Protein 8TYH (pdb70)

Radius of gyration: 19.88 Å; Cα contacts (8 Å, |Δi|>4): 839; chains: 1; bounding box: 41×59×45 Å

Foldseek 3Di:
DQKFKWQFFQDPLRAGWTWKFWAVVTDIFTAGEKLPAFAWEFEAPLAPDPLRVVARHHHLVPHPQKAFDPDWDKDWADDPQWIWIFTKIWIWMADRNQIFGRHIHGYTNYTGVHSSVRDNHGIYQHDAFQVRDPTDRATPLNRSCVRVVSAASKKWWAFDNPVSRTIIMTRDDDCQWFDDDKDKFFQPDRGFSKGWWQFKDFAPRTLDDDDGAIEGEIASAAFKEAAPVSVVVVCVQADKFFADPVCPCVVQVPGTWMWIDRDPDTDIFGQVQQWDDDPRMTDGRYDADPPDDPCRHHIYDYSRNHSNQWIKMWHPADDPGTIIIIIGGTDDD

Organism: Plasmodium vivax (strain Salvador I) (NCBI:txid126793)

Structure (mmCIF, N/CA/C/O backbone):
data_8TYH
#
_entry.id   8TYH
#
_cell.length_a   136.299
_cell.length_b   136.299
_cell.length_c   45.946
_cell.angle_alpha   90.000
_cell.angle_beta   90.000
_cell.angle_gamma   120.000
#
_symmetry.space_group_name_H-M   'P 63'
#
loop_
_entity.id
_entity.type
_entity.pdbx_description
1 polymer 'Aspartyl protease, putative'
2 non-polymer GLYCEROL
3 non-polymer 6-tungstotellurate(VI)
4 non-polymer 2-acetamido-2-deoxy-beta-D-glucopyranose
5 water water
#
loop_
_atom_site.group_PDB
_atom_site.id
_atom_site.type_symbol
_atom_site.label_atom_id
_atom_site.label_alt_id
_atom_site.label_comp_id
_atom_site.label_asym_id
_atom_site.label_entity_id
_atom_site.label_seq_id
_atom_site.pdbx_PDB_ins_code
_atom_site.Cartn_x
_atom_site.Cartn_y
_atom_site.Cartn_z
_atom_site.occupancy
_atom_site.B_iso_or_equiv
_atom_site.auth_seq_id
_atom_site.auth_comp_id
_atom_site.auth_asym_id
_atom_site.auth_atom_id
_atom_site.pdbx_PDB_model_num
ATOM 1 N N . GLU A 1 174 ? -33.67587 -17.49677 13.03448 1.000 109.59478 198 GLU A N 1
ATOM 2 C CA . GLU A 1 174 ? -34.31040 -18.20903 14.13701 1.000 111.03027 198 GLU A CA 1
ATOM 3 C C . GLU A 1 174 ? -35.50941 -19.01973 13.65643 1.000 105.52169 198 GLU A C 1
ATOM 4 O O . GLU A 1 174 ? -36.63466 -18.52067 13.62306 1.000 104.94638 198 GLU A O 1
ATOM 10 N N . ASN A 1 175 ? -35.25959 -20.27572 13.28505 1.000 77.84226 199 ASN A N 1
ATOM 11 C CA . ASN A 1 175 ? -36.31136 -21.18294 12.82896 1.000 70.55896 199 ASN A CA 1
ATOM 12 C C . ASN A 1 175 ? -36.99196 -20.66839 11.56431 1.000 66.09359 199 ASN A C 1
ATOM 13 O O . ASN A 1 175 ? -38.19364 -20.86541 11.36772 1.000 63.83044 199 ASN A O 1
ATOM 18 N N . VAL A 1 176 ? -36.22825 -20.00418 10.69920 1.000 74.69996 200 VAL A N 1
ATOM 19 C CA . VAL A 1 176 ? -36.75459 -19.45842 9.45347 1.000 68.26974 200 VAL A CA 1
ATOM 20 C C . VAL A 1 176 ? -35.73421 -19.68199 8.34699 1.000 69.19753 200 VAL A C 1
ATOM 21 O O . VAL A 1 176 ? -34.73853 -18.95492 8.25225 1.000 72.38132 200 VAL A O 1
ATOM 25 N N . PHE A 1 177 ? -35.96915 -20.68386 7.50553 1.000 48.80825 201 PHE A N 1
ATOM 26 C CA . PHE A 1 177 ? -35.05872 -21.00017 6.41614 1.000 52.22149 201 PHE A CA 1
ATOM 27 C C . PHE A 1 177 ? -35.60357 -20.47489 5.09377 1.000 49.35166 201 PHE A C 1
ATOM 28 O O . PHE A 1 177 ? -36.81586 -20.33927 4.90639 1.000 43.31127 201 PHE A O 1
ATOM 36 N N . LEU A 1 178 ? -34.68777 -20.17685 4.17666 1.000 41.01026 202 LEU A N 1
ATOM 37 C CA . LEU A 1 178 ? -35.01677 -19.55087 2.90478 1.000 43.46335 202 LEU A CA 1
ATOM 38 C C . LEU A 1 178 ? -34.76339 -20.51924 1.75805 1.000 41.98011 202 LEU A C 1
ATOM 39 O O . LEU A 1 178 ? -33.73409 -21.20176 1.72282 1.000 42.87167 202 LEU A O 1
ATOM 44 N N . ILE A 1 179 ? -35.70590 -20.56945 0.82339 1.000 42.77201 203 ILE A N 1
ATOM 45 C CA . ILE A 1 179 ? -35.62756 -21.40544 -0.36841 1.000 36.62318 203 ILE A CA 1
ATOM 46 C C . ILE A 1 179 ? -35.51683 -20.47652 -1.57533 1.000 37.87726 203 ILE A C 1
ATOM 47 O O . ILE A 1 179 ? -36.51184 -19.84367 -1.95950 1.000 38.67800 203 ILE A O 1
ATOM 52 N N . PRO A 1 180 ? -34.34601 -20.35235 -2.19733 1.000 37.58287 204 PRO A N 1
ATOM 53 C CA . PRO A 1 180 ? -34.23306 -19.48384 -3.37369 1.000 39.73172 204 PRO A CA 1
ATOM 54 C C . PRO A 1 180 ? -35.13498 -19.96915 -4.49891 1.000 43.73148 204 PRO A C 1
ATOM 55 O O . PRO A 1 180 ? -35.20511 -21.16449 -4.79395 1.000 39.74598 204 PRO A O 1
ATOM 59 N N . LEU A 1 181 ? -35.83702 -19.02580 -5.12137 1.000 39.13005 205 LEU A N 1
ATOM 60 C CA . LEU A 1 181 ? -36.74511 -19.31093 -6.22540 1.000 38.50786 205 LEU A CA 1
ATOM 61 C C . LEU A 1 181 ? -36.13232 -18.78141 -7.51349 1.000 44.73033 205 LEU A C 1
ATOM 62 O O . LEU A 1 181 ? -35.87296 -17.57889 -7.63298 1.000 45.33099 205 LEU A O 1
ATOM 67 N N . LYS A 1 182 ? -35.89793 -19.67559 -8.46784 1.000 41.05969 206 LYS A N 1
ATOM 68 C CA . LYS A 1 182 ? -35.38339 -19.28629 -9.77080 1.000 45.24028 206 LYS A CA 1
ATOM 69 C C . LYS A 1 182 ? -36.53697 -18.92920 -10.69564 1.000 48.41605 206 LYS A C 1
ATOM 70 O O . LYS A 1 182 ? -37.54931 -19.63351 -10.74747 1.000 48.51423 206 LYS A O 1
ATOM 76 N N . HIS A 1 183 ? -36.38214 -17.82326 -11.41650 1.000 52.26756 207 HIS A N 1
ATOM 77 C CA . HIS A 1 183 ? -37.36932 -17.37484 -12.39503 1.000 55.69852 207 HIS A CA 1
ATOM 78 C C . HIS A 1 183 ? -36.92605 -17.88251 -13.76218 1.000 57.51143 207 HIS A C 1
ATOM 79 O O . HIS A 1 183 ? -35.99259 -17.34558 -14.36388 1.000 52.80903 207 HIS A O 1
ATOM 86 N N . LEU A 1 184 ? -37.59746 -18.92139 -14.25005 1.000 48.64307 208 LEU A N 1
ATOM 87 C CA . LEU A 1 184 ? -37.22392 -19.53387 -15.51303 1.000 52.27996 208 LEU A CA 1
ATOM 88 C C . LEU A 1 184 ? -37.75031 -18.71206 -16.68737 1.000 56.95891 208 LEU A C 1
ATOM 89 O O . LEU A 1 184 ? -38.59420 -17.82470 -16.53751 1.000 58.03600 208 LEU A O 1
ATOM 94 N N . ARG A 1 185 ? -37.23165 -19.01881 -17.87832 1.000 58.19712 209 ARG A N 1
ATOM 95 C CA . ARG A 1 185 ? -37.69451 -18.33843 -19.08112 1.000 60.33202 209 ARG A CA 1
ATOM 96 C C . ARG A 1 185 ? -39.16606 -18.60980 -19.36080 1.000 63.60826 209 ARG A C 1
ATOM 97 O O . ARG A 1 185 ? -39.81302 -17.81100 -20.04749 1.000 61.48077 209 ARG A O 1
ATOM 99 N N . ASP A 1 186 ? -39.70845 -19.71312 -18.84458 1.000 69.34857 210 ASP A N 1
ATOM 100 C CA . ASP A 1 186 ? -41.10545 -20.07114 -19.04223 1.000 70.75053 210 ASP A CA 1
ATOM 101 C C . ASP A 1 186 ? -42.02889 -19.44078 -18.00349 1.000 70.21580 210 ASP A C 1
ATOM 102 O O . ASP A 1 186 ? -43.17962 -19.87210 -17.86718 1.000 71.17932 210 ASP A O 1
ATOM 107 N N . SER A 1 187 ? -41.55199 -18.43411 -17.27272 1.000 63.13037 211 SER A N 1
ATOM 108 C CA . SER A 1 187 ? -42.31167 -17.67589 -16.27669 1.000 64.61036 211 SER A CA 1
ATOM 109 C C . SER A 1 187 ? -42.51564 -18.45070 -14.98173 1.000 62.35096 211 SER A C 1
ATOM 110 O O . SER A 1 187 ? -43.24879 -17.97574 -14.09973 1.000 59.24518 211 SER A O 1
ATOM 113 N N . GLN A 1 188 ? -41.90563 -19.62276 -14.83499 1.000 60.34056 212 GLN A N 1
ATOM 114 C CA . GLN A 1 188 ? -42.01250 -20.38215 -13.59955 1.000 52.97044 212 GLN A CA 1
ATOM 115 C C . GLN A 1 188 ? -41.08549 -19.81496 -12.53217 1.000 54.35379 212 GLN A C 1
ATOM 116 O O . GLN A 1 188 ? -40.00403 -19.29652 -12.82580 1.000 52.27462 212 GLN A O 1
ATOM 122 N N . PHE A 1 189 ? -41.52222 -19.92144 -11.28167 1.000 42.73462 213 PHE A N 1
ATOM 123 C CA . PHE A 1 189 ? -40.67912 -19.67280 -10.11396 1.000 44.69482 213 PHE A CA 1
ATOM 124 C C . PHE A 1 189 ? -40.49373 -21.02027 -9.42265 1.000 37.58588 213 PHE A C 1
ATOM 125 O O . PHE A 1 189 ? -41.32883 -21.44273 -8.62214 1.000 42.73503 213 PHE A O 1
ATOM 133 N N . VAL A 1 190 ? -39.39341 -21.69789 -9.74108 1.000 45.66510 214 VAL A N 1
ATOM 134 C CA . VAL A 1 190 ? -39.12974 -23.04141 -9.23741 1.000 38.65202 214 VAL A CA 1
ATOM 135 C C . VAL A 1 190 ? -38.08309 -22.97231 -8.13715 1.000 37.90619 214 VAL A C 1
ATOM 136 O O . VAL A 1 190 ? -37.10677 -22.21639 -8.23088 1.000 40.17998 214 VAL A O 1
ATOM 140 N N . GLY A 1 191 ? -38.28449 -23.76555 -7.09523 1.000 33.40486 215 GLY A N 1
ATOM 141 C CA . GLY A 1 191 ? -37.33017 -23.92627 -6.02295 1.000 35.37469 215 GLY A CA 1
ATOM 142 C C . GLY A 1 191 ? -36.55489 -25.21997 -6.14691 1.000 35.64341 215 GLY A C 1
ATOM 143 O O . GLY A 1 191 ? -36.28610 -25.70968 -7.25079 1.000 41.96309 215 GLY A O 1
ATOM 144 N N . THR A 1 192 ? -36.18982 -25.78500 -5.00008 1.000 32.62884 216 THR A N 1
ATOM 145 C CA . THR A 1 192 ? -35.45526 -27.04080 -4.94472 1.000 33.73090 216 THR A CA 1
ATOM 146 C C . THR A 1 192 ? -36.11801 -27.94934 -3.92214 1.000 37.27768 216 THR A C 1
ATOM 147 O O . THR A 1 192 ? -36.45844 -27.50328 -2.82194 1.000 35.09976 216 THR A O 1
ATOM 151 N N . LEU A 1 193 ? -36.31265 -29.21428 -4.29273 1.000 28.60482 217 LEU A N 1
ATOM 152 C CA . LEU A 1 193 ? -36.89969 -30.21162 -3.40684 1.000 28.89496 217 LEU A CA 1
ATOM 153 C C . LEU A 1 193 ? -36.17412 -31.53289 -3.60933 1.000 24.50914 217 LEU A C 1
ATOM 154 O O . LEU A 1 193 ? -36.02603 -31.99056 -4.74640 1.000 33.32293 217 LEU A O 1
ATOM 159 N N . LEU A 1 194 ? -35.72591 -32.14187 -2.51350 1.000 28.08791 218 LEU A N 1
ATOM 160 C CA . LEU A 1 194 ? -35.02556 -33.41973 -2.55455 1.000 27.40425 218 LEU A CA 1
ATOM 161 C C . LEU A 1 194 ? -36.00140 -34.54202 -2.23045 1.000 31.32787 218 LEU A C 1
ATOM 162 O O . LEU A 1 194 ? -36.69067 -34.49255 -1.20629 1.000 34.22372 218 LEU A O 1
ATOM 167 N N . VAL A 1 195 ? -36.04812 -35.55427 -3.09482 1.000 27.04952 219 VAL A N 1
ATOM 168 C CA . VAL A 1 195 ? -37.02758 -36.63220 -3.00380 1.000 28.79488 219 VAL A CA 1
ATOM 169 C C . VAL A 1 195 ? -36.29393 -37.95349 -2.81683 1.000 25.26290 219 VAL A C 1
ATOM 170 O O . VAL A 1 195 ? -35.38180 -38.27828 -3.58559 1.000 33.08765 219 VAL A O 1
ATOM 174 N N . GLY A 1 196 ? -36.69420 -38.70938 -1.79841 1.000 29.53663 220 GLY A N 1
ATOM 175 C CA . GLY A 1 196 ? -36.20300 -40.05811 -1.61431 1.000 24.54505 220 GLY A CA 1
ATOM 176 C C . GLY A 1 196 ? -34.82902 -40.12918 -0.97595 1.000 31.02958 220 GLY A C 1
ATOM 177 O O . GLY A 1 196 ? -34.21587 -39.13276 -0.58645 1.000 30.56479 220 GLY A O 1
ATOM 178 N N . VAL A 1 197 ? -34.34488 -41.36182 -0.86423 1.000 27.91470 221 VAL A N 1
ATOM 179 C CA . VAL A 1 197 ? -33.04908 -41.65229 -0.25616 1.000 36.13024 221 VAL A CA 1
ATOM 180 C C . VAL A 1 197 ? -32.40026 -42.78785 -1.03787 1.000 35.82539 221 VAL A C 1
ATOM 181 O O . VAL A 1 197 ? -32.98079 -43.87952 -1.12922 1.000 38.57276 221 VAL A O 1
ATOM 185 N N . PRO A 1 198 ? -31.21450 -42.58066 -1.63386 1.000 34.96175 222 PRO A N 1
ATOM 186 C CA . PRO A 1 198 ? -30.52586 -41.28456 -1.67484 1.000 29.59984 222 PRO A CA 1
ATOM 187 C C . PRO A 1 198 ? -31.35103 -40.23150 -2.40462 1.000 37.03063 222 PRO A C 1
ATOM 188 O O . PRO A 1 198 ? -32.08083 -40.57171 -3.33551 1.000 36.95561 222 PRO A O 1
ATOM 192 N N . PRO A 1 199 ? -31.23665 -38.97308 -1.98599 1.000 37.43508 223 PRO A N 1
ATOM 193 C CA . PRO A 1 199 ? -32.13791 -37.94025 -2.51110 1.000 33.97395 223 PRO A CA 1
ATOM 194 C C . PRO A 1 199 ? -31.91641 -37.67392 -3.99336 1.000 35.39226 223 PRO A C 1
ATOM 195 O O . PRO A 1 199 ? -30.79264 -37.73191 -4.49834 1.000 32.98184 223 PRO A O 1
ATOM 199 N N . GLN A 1 200 ? -33.01514 -37.38233 -4.68740 1.000 31.23252 224 GLN A N 1
ATOM 200 C CA . GLN A 1 200 ? -33.00296 -36.95790 -6.07991 1.000 31.69391 224 GLN A CA 1
ATOM 201 C C . GLN A 1 200 ? -33.59599 -35.55902 -6.15729 1.000 33.25905 224 GLN A C 1
ATOM 202 O O . GLN A 1 200 ? -34.66223 -35.30283 -5.58884 1.000 29.42262 224 GLN A O 1
ATOM 208 N N . GLU A 1 201 ? -32.91047 -34.66323 -6.86084 1.000 37.81741 225 GLU A N 1
ATOM 209 C CA . GLU A 1 201 ? -33.25763 -33.24878 -6.86270 1.000 36.89727 225 GLU A CA 1
ATOM 210 C C . GLU A 1 201 ? -34.28812 -32.94407 -7.94416 1.000 34.83242 225 GLU A C 1
ATOM 211 O O . GLU A 1 201 ? -34.12078 -33.33654 -9.10342 1.000 36.81604 225 GLU A O 1
ATOM 217 N N . ILE A 1 202 ? -35.35097 -32.23745 -7.55875 1.000 34.42602 226 ILE A N 1
ATOM 218 C CA . ILE A 1 202 ? -36.33922 -31.72432 -8.49515 1.000 28.91072 226 ILE A CA 1
ATOM 219 C C . ILE A 1 202 ? -36.53936 -30.24334 -8.20438 1.000 32.35004 226 ILE A C 1
ATOM 220 O O . ILE A 1 202 ? -36.19149 -29.74136 -7.13300 1.000 31.35270 226 ILE A O 1
ATOM 225 N N . HIS A 1 203 ? -37.10805 -29.54084 -9.17992 1.000 36.21541 227 HIS A N 1
ATOM 226 C CA . HIS A 1 203 ? -37.29762 -28.09251 -9.10428 1.000 38.20142 227 HIS A CA 1
ATOM 227 C C . HIS A 1 203 ? -38.76593 -27.78125 -9.35402 1.000 32.27659 227 HIS A C 1
ATOM 228 O O . HIS A 1 203 ? -39.16235 -27.41338 -10.46946 1.000 31.77901 227 HIS A O 1
ATOM 235 N N . PRO A 1 204 ? -39.60206 -27.91673 -8.33423 1.000 29.23008 228 PRO A N 1
ATOM 236 C CA . PRO A 1 204 ? -41.03694 -27.68954 -8.50054 1.000 29.00965 228 PRO A CA 1
ATOM 237 C C . PRO A 1 204 ? -41.40785 -26.23229 -8.24762 1.000 33.88538 228 PRO A C 1
ATOM 238 O O . PRO A 1 204 ? -40.60323 -25.42555 -7.77745 1.000 33.84934 228 PRO A O 1
ATOM 242 N N . ILE A 1 205 ? -42.65434 -25.91022 -8.57233 1.000 39.17978 229 ILE A N 1
ATOM 243 C CA . ILE A 1 205 ? -43.21466 -24.61735 -8.21842 1.000 38.24465 229 ILE A CA 1
ATOM 244 C C . ILE A 1 205 ? -43.84844 -24.72461 -6.83769 1.000 37.58291 229 ILE A C 1
ATOM 245 O O . ILE A 1 205 ? -44.22769 -25.80550 -6.38016 1.000 34.87660 229 ILE A O 1
ATOM 250 N N . PHE A 1 206 ? -43.95490 -23.58714 -6.16070 1.000 28.61738 230 PHE A N 1
ATOM 251 C CA . PHE A 1 206 ? -44.56801 -23.50055 -4.83918 1.000 30.98947 230 PHE A CA 1
ATOM 252 C C . PHE A 1 206 ? -45.88757 -22.75420 -4.99782 1.000 35.21905 230 PHE A C 1
ATOM 253 O O . PHE A 1 206 ? -45.89997 -21.54474 -5.25365 1.000 30.33742 230 PHE A O 1
ATOM 261 N N . ASP A 1 207 ? -46.99358 -23.47995 -4.84650 1.000 30.06927 231 ASP A N 1
ATOM 262 C CA . ASP A 1 207 ? -48.29447 -23.07037 -5.36845 1.000 24.68087 231 ASP A CA 1
ATOM 263 C C . ASP A 1 207 ? -49.31204 -22.99984 -4.23510 1.000 32.54592 231 ASP A C 1
ATOM 264 O O . ASP A 1 207 ? -49.77081 -24.03558 -3.74055 1.000 27.34140 231 ASP A O 1
ATOM 269 N N . THR A 1 208 ? -49.68382 -21.78005 -3.83714 1.000 26.05017 232 THR A N 1
ATOM 270 C CA . THR A 1 208 ? -50.75931 -21.62495 -2.86511 1.000 26.75372 232 THR A CA 1
ATOM 271 C C . THR A 1 208 ? -52.13020 -21.90415 -3.46569 1.000 25.13964 232 THR A C 1
ATOM 272 O O . THR A 1 208 ? -53.12014 -21.91240 -2.72535 1.000 31.36214 232 THR A O 1
ATOM 276 N N . GLY A 1 209 ? -52.21153 -22.12748 -4.77744 1.000 28.88922 233 GLY A N 1
ATOM 277 C CA . GLY A 1 209 ? -53.45673 -22.39595 -5.46440 1.000 27.66843 233 GLY A CA 1
ATOM 278 C C . GLY A 1 209 ? -53.86129 -23.84959 -5.51954 1.000 30.21266 233 GLY A C 1
ATOM 279 O O . GLY A 1 209 ? -54.91538 -24.17467 -6.07278 1.000 31.84997 233 GLY A O 1
ATOM 280 N N . SER A 1 210 ? -53.04350 -24.74295 -4.97305 1.000 27.80424 234 SER A N 1
ATOM 281 C CA . SER A 1 210 ? -53.38297 -26.15415 -4.88636 1.000 29.27133 234 SER A CA 1
ATOM 282 C C . SER A 1 210 ? -52.72297 -26.70967 -3.63507 1.000 26.26931 234 SER A C 1
ATOM 283 O O . SER A 1 210 ? -51.97049 -26.01471 -2.94962 1.000 25.01706 234 SER A O 1
ATOM 286 N N . THR A 1 211 ? -53.01515 -27.97335 -3.32960 1.000 22.90924 235 THR A N 1
ATOM 287 C CA . THR A 1 211 ? -52.44713 -28.60206 -2.14295 1.000 27.67128 235 THR A CA 1
ATOM 288 C C . THR A 1 211 ? -51.70355 -29.90204 -2.41098 1.000 25.73849 235 THR A C 1
ATOM 289 O O . THR A 1 211 ? -50.86841 -30.28429 -1.58314 1.000 26.42459 235 THR A O 1
ATOM 293 N N . ASN A 1 212 ? -51.96438 -30.58540 -3.52347 1.000 29.91228 236 ASN A N 1
ATOM 294 C CA . ASN A 1 212 ? -51.27862 -31.83731 -3.81266 1.000 30.68706 236 ASN A CA 1
ATOM 295 C C . ASN A 1 212 ? -49.78474 -31.61246 -4.00709 1.000 30.77259 236 ASN A C 1
ATOM 296 O O . ASN A 1 212 ? -49.35676 -30.59428 -4.55842 1.000 30.34121 236 ASN A O 1
ATOM 301 N N . LEU A 1 213 ? -48.99088 -32.57921 -3.55428 1.000 22.38693 237 LEU A N 1
ATOM 302 C CA . LEU A 1 213 ? -47.56947 -32.63184 -3.87234 1.000 33.82010 237 LEU A CA 1
ATOM 303 C C . LEU A 1 213 ? -47.37750 -33.53922 -5.08475 1.000 27.24473 237 LEU A C 1
ATOM 304 O O . LEU A 1 213 ? -47.70714 -34.72866 -5.02957 1.000 32.71463 237 LEU A O 1
ATOM 309 N N . TRP A 1 214 ? -46.87395 -32.97323 -6.18295 1.000 27.72056 238 TRP A N 1
ATOM 310 C CA . TRP A 1 214 ? -46.66664 -33.69403 -7.43445 1.000 33.41675 238 TRP A CA 1
ATOM 311 C C . TRP A 1 214 ? -45.18258 -33.75295 -7.76614 1.000 34.53434 238 TRP A C 1
ATOM 312 O O . TRP A 1 214 ? -44.46216 -32.76651 -7.59070 1.000 30.03779 238 TRP A O 1
ATOM 323 N N . VAL A 1 215 ? -44.73626 -34.90202 -8.27620 1.000 26.64481 239 VAL A N 1
ATOM 324 C CA . VAL A 1 215 ? -43.35908 -35.09708 -8.71626 1.000 22.69888 239 VAL A CA 1
ATOM 325 C C . VAL A 1 215 ? -43.37990 -35.80240 -10.06574 1.000 30.63890 239 VAL A C 1
ATOM 326 O O . VAL A 1 215 ? -44.06783 -36.81697 -10.22815 1.000 29.56852 239 VAL A O 1
ATOM 330 N N . VAL A 1 216 ? -42.62728 -35.27380 -11.02691 1.000 26.26083 240 VAL A N 1
ATOM 331 C CA . VAL A 1 216 ? -42.49411 -35.92166 -12.32916 1.000 33.06051 240 VAL A CA 1
ATOM 332 C C . VAL A 1 216 ? -41.55971 -37.11711 -12.18691 1.000 34.34742 240 VAL A C 1
ATOM 333 O O . VAL A 1 216 ? -40.44292 -36.98711 -11.66949 1.000 30.87700 240 VAL A O 1
ATOM 337 N N . THR A 1 217 ? -42.01136 -38.28621 -12.64169 1.000 28.74592 241 THR A N 1
ATOM 338 C CA . THR A 1 217 ? -41.30597 -39.54082 -12.40594 1.000 32.93117 241 THR A CA 1
ATOM 339 C C . THR A 1 217 ? -40.84617 -40.16262 -13.71912 1.000 33.87301 241 THR A C 1
ATOM 340 O O . THR A 1 217 ? -41.28447 -39.78491 -14.80868 1.000 34.01422 241 THR A O 1
ATOM 344 N N . THR A 1 218 ? -39.95247 -41.14679 -13.59715 1.000 34.78600 242 THR A N 1
ATOM 345 C CA . THR A 1 218 ? -39.50587 -41.90631 -14.75656 1.000 34.05868 242 THR A CA 1
ATOM 346 C C . THR A 1 218 ? -40.60268 -42.79071 -15.33681 1.000 40.11179 242 THR A C 1
ATOM 347 O O . THR A 1 218 ? -40.39728 -43.38249 -16.40186 1.000 42.60416 242 THR A O 1
ATOM 351 N N . ASP A 1 219 ? -41.75521 -42.89722 -14.66944 1.000 39.66526 243 ASP A N 1
ATOM 352 C CA . ASP A 1 219 ? -42.87574 -43.63680 -15.23950 1.000 45.02362 243 ASP A CA 1
ATOM 353 C C . ASP A 1 219 ? -43.52752 -42.88906 -16.39544 1.000 48.01609 243 ASP A C 1
ATOM 354 O O . ASP A 1 219 ? -44.20825 -43.51320 -17.21658 1.000 47.03959 243 ASP A O 1
ATOM 359 N N . CYS A 1 220 ? -43.33309 -41.57467 -16.48037 1.000 45.78603 244 CYS A N 1
ATOM 360 C CA . CYS A 1 220 ? -43.82854 -40.78031 -17.59943 1.000 44.07781 244 CYS A CA 1
ATOM 361 C C . CYS A 1 220 ? -42.77960 -40.80472 -18.70522 1.000 48.35317 244 CYS A C 1
ATOM 362 O O . CYS A 1 220 ? -41.69247 -40.23896 -18.55068 1.000 49.34032 244 CYS A O 1
ATOM 365 N N . GLU A 1 221 ? -43.10218 -41.46248 -19.81776 1.000 54.88209 245 GLU A N 1
ATOM 366 C CA . GLU A 1 221 ? -42.18844 -41.59640 -20.94400 1.000 59.91573 245 GLU A CA 1
ATOM 367 C C . GLU A 1 221 ? -42.46285 -40.58098 -22.04533 1.000 60.58026 245 GLU A C 1
ATOM 368 O O . GLU A 1 221 ? -41.93768 -40.72629 -23.15401 1.000 62.96457 245 GLU A O 1
ATOM 374 N N . GLU A 1 222 ? -43.27090 -39.56243 -21.76926 1.000 55.02366 246 GLU A N 1
ATOM 375 C CA . GLU A 1 222 ? -43.61072 -38.57651 -22.78044 1.000 54.22850 246 GLU A CA 1
ATOM 376 C C . GLU A 1 222 ? -42.47722 -37.56947 -22.95367 1.000 55.15320 246 GLU A C 1
ATOM 377 O O . GLU A 1 222 ? -41.64457 -37.36592 -22.06468 1.000 51.19230 246 GLU A O 1
ATOM 383 N N . GLU A 1 223 ? -42.45629 -36.93687 -24.12892 1.000 59.37701 247 GLU A N 1
ATOM 384 C CA . GLU A 1 223 ? -41.37510 -36.01455 -24.45799 1.000 60.85222 247 GLU A CA 1
ATOM 385 C C . GLU A 1 223 ? -41.26752 -34.89454 -23.43257 1.000 60.69983 247 GLU A C 1
ATOM 386 O O . GLU A 1 223 ? -40.16445 -34.54921 -22.99270 1.000 60.42381 247 GLU A O 1
ATOM 392 N N . SER A 1 224 ? -42.40064 -34.31471 -23.03759 1.000 54.13996 248 SER A N 1
ATOM 393 C CA . SER A 1 224 ? -42.37200 -33.22203 -22.07683 1.000 52.57867 248 SER A CA 1
ATOM 394 C C . SER A 1 224 ? -41.87413 -33.66162 -20.70963 1.000 49.24762 248 SER A C 1
ATOM 395 O O . SER A 1 224 ? -41.53469 -32.80379 -19.88771 1.000 51.34386 248 SER A O 1
ATOM 398 N N . CYS A 1 225 ? -41.81753 -34.96563 -20.45203 1.000 46.46293 249 CYS A N 1
ATOM 399 C CA . CYS A 1 225 ? -41.29775 -35.48125 -19.19451 1.000 41.85142 249 CYS A CA 1
ATOM 400 C C . CYS A 1 225 ? -39.80021 -35.76261 -19.26832 1.000 44.75598 249 CYS A C 1
ATOM 401 O O . CYS A 1 225 ? -39.05013 -35.38569 -18.36339 1.000 43.12071 249 CYS A O 1
ATOM 404 N N . LYS A 1 226 ? -39.35009 -36.42128 -20.33878 1.000 50.27654 250 LYS A N 1
ATOM 405 C CA . LYS A 1 226 ? -37.94687 -36.80706 -20.43551 1.000 48.37214 250 LYS A CA 1
ATOM 406 C C . LYS A 1 226 ? -37.01213 -35.60654 -20.49244 1.000 48.01943 250 LYS A C 1
ATOM 407 O O . LYS A 1 226 ? -35.83529 -35.73784 -20.13814 1.000 50.53898 250 LYS A O 1
ATOM 413 N N . LYS A 1 227 ? -37.50437 -34.44149 -20.92195 1.000 58.63826 251 LYS A N 1
ATOM 414 C CA . LYS A 1 227 ? -36.65479 -33.25782 -20.99982 1.000 59.11945 251 LYS A CA 1
ATOM 415 C C . LYS A 1 227 ? -36.22236 -32.75054 -19.62878 1.000 57.34493 251 LYS A C 1
ATOM 416 O O . LYS A 1 227 ? -35.29359 -31.93966 -19.55071 1.000 59.20104 251 LYS A O 1
ATOM 422 N N . VAL A 1 228 ? -36.86858 -33.19752 -18.55103 1.000 45.50751 252 VAL A N 1
ATOM 423 C CA . VAL A 1 228 ? -36.53614 -32.72539 -17.20932 1.000 43.37468 252 VAL A CA 1
ATOM 424 C C . VAL A 1 228 ? -35.84196 -33.83677 -16.43405 1.000 44.05753 252 VAL A C 1
ATOM 425 O O . VAL A 1 228 ? -35.71482 -34.96422 -16.92446 1.000 45.11951 252 VAL A O 1
ATOM 429 N N . LYS A 1 229 ? -35.39308 -33.52722 -15.21811 1.000 46.07398 253 LYS A N 1
ATOM 430 C CA . LYS A 1 229 ? -34.70792 -34.49890 -14.36670 1.000 49.56144 253 LYS A CA 1
ATOM 431 C C . LYS A 1 229 ? -35.76460 -35.30204 -13.62173 1.000 44.63582 253 LYS A C 1
ATOM 432 O O . LYS A 1 229 ? -36.13096 -34.99541 -12.48645 1.000 44.50873 253 LYS A O 1
ATOM 438 N N . ARG A 1 230 ? -36.25680 -36.35067 -14.27276 1.000 37.96234 254 ARG A N 1
ATOM 439 C CA . ARG A 1 230 ? -37.33087 -37.14945 -13.70229 1.000 36.80083 254 ARG A CA 1
ATOM 440 C C . ARG A 1 230 ? -36.85937 -37.88341 -12.45350 1.000 36.93100 254 ARG A C 1
ATOM 441 O O . ARG A 1 230 ? -35.75035 -38.42397 -12.40909 1.000 38.91334 254 ARG A O 1
ATOM 449 N N . TYR A 1 231 ? -37.71439 -37.89967 -11.43375 1.000 33.46007 255 TYR A N 1
ATOM 450 C CA . TYR A 1 231 ? -37.44337 -38.65850 -10.22133 1.000 32.96506 255 TYR A CA 1
ATOM 451 C C . TYR A 1 231 ? -37.71710 -40.13542 -10.47151 1.000 35.83009 255 TYR A C 1
ATOM 452 O O . TYR A 1 231 ? -38.78200 -40.50108 -10.97787 1.000 35.53557 255 TYR A O 1
ATOM 461 N N . ASN A 1 232 ? -36.74541 -40.98281 -10.13024 1.000 32.89399 256 ASN A N 1
ATOM 462 C CA . ASN A 1 232 ? -36.86486 -42.41728 -10.34516 1.000 33.90881 256 ASN A CA 1
ATOM 463 C C . ASN A 1 232 ? -37.22259 -43.08814 -9.02476 1.000 31.80463 256 ASN A C 1
ATOM 464 O O . ASN A 1 232 ? -36.34879 -43.24265 -8.15741 1.000 32.23932 256 ASN A O 1
ATOM 469 N N . PRO A 1 233 ? -38.47341 -43.51258 -8.82059 1.000 28.41536 257 PRO A N 1
ATOM 470 C CA . PRO A 1 233 ? -38.84399 -44.09054 -7.51921 1.000 30.49907 257 PRO A CA 1
ATOM 471 C C . PRO A 1 233 ? -38.17001 -45.41847 -7.23201 1.000 30.71820 257 PRO A C 1
ATOM 472 O O . PRO A 1 233 ? -38.04393 -45.79055 -6.05865 1.000 32.16494 257 PRO A O 1
ATOM 476 N N . TYR A 1 234 ? -37.72829 -46.14212 -8.25548 1.000 32.94050 258 TYR A N 1
ATOM 477 C CA . TYR A 1 234 ? -37.11606 -47.44723 -8.05003 1.000 38.24826 258 TYR A CA 1
ATOM 478 C C . TYR A 1 234 ? -35.67549 -47.35104 -7.57252 1.000 35.99170 258 TYR A C 1
ATOM 479 O O . TYR A 1 234 ? -35.05993 -48.38543 -7.29246 1.000 42.50048 258 TYR A O 1
ATOM 488 N N . LYS A 1 235 ? -35.13174 -46.14010 -7.46254 1.000 37.63564 259 LYS A N 1
ATOM 489 C CA . LYS A 1 235 ? -33.80063 -45.91942 -6.91721 1.000 34.86943 259 LYS A CA 1
ATOM 490 C C . LYS A 1 235 ? -33.84410 -45.29797 -5.52705 1.000 30.44497 259 LYS A C 1
ATOM 491 O O . LYS A 1 235 ? -32.80674 -44.85977 -5.01839 1.000 37.57283 259 LYS A O 1
ATOM 497 N N . SER A 1 236 ? -35.01610 -45.25440 -4.90167 1.000 32.53172 260 SER A N 1
ATOM 498 C CA . SER A 1 236 ? -35.19366 -44.66463 -3.58354 1.000 30.04303 260 SER A CA 1
ATOM 499 C C . SER A 1 236 ? -35.56910 -45.74440 -2.57974 1.000 32.85921 260 SER A C 1
ATOM 500 O O . SER A 1 236 ? -36.54538 -46.47426 -2.78165 1.000 31.39119 260 SER A O 1
ATOM 503 N N . LYS A 1 237 ? -34.79708 -45.83660 -1.49520 1.000 30.01984 261 LYS A N 1
ATOM 504 C CA . LYS A 1 237 ? -35.08910 -46.81653 -0.45561 1.000 30.09355 261 LYS A CA 1
ATOM 505 C C . LYS A 1 237 ? -36.34828 -46.47812 0.33138 1.000 34.10699 261 LYS A C 1
ATOM 506 O O . LYS A 1 237 ? -36.92066 -47.36896 0.96829 1.000 35.09024 261 LYS A O 1
ATOM 512 N N . THR A 1 238 ? -36.79032 -45.22146 0.30747 1.000 28.59761 262 THR A N 1
ATOM 513 C CA . THR A 1 238 ? -37.91136 -44.77831 1.12512 1.000 26.79109 262 THR A CA 1
ATOM 514 C C . THR A 1 238 ? -39.22885 -44.71437 0.36182 1.000 28.85835 262 THR A C 1
ATOM 515 O O . THR A 1 238 ? -40.26469 -44.44012 0.97239 1.000 30.72583 262 THR A O 1
ATOM 519 N N . PHE A 1 239 ? -39.22199 -44.96190 -0.94541 1.000 28.48592 263 PHE A N 1
ATOM 520 C CA . PHE A 1 239 ? -40.45806 -44.90341 -1.71555 1.000 29.42631 263 PHE A CA 1
ATOM 521 C C . PHE A 1 239 ? -41.39769 -46.02039 -1.28182 1.000 28.02713 263 PHE A C 1
ATOM 522 O O . PHE A 1 239 ? -40.97899 -47.17005 -1.11301 1.000 27.51087 263 PHE A O 1
ATOM 530 N N . ARG A 1 240 ? -42.66962 -45.67587 -1.08884 1.000 27.02938 264 ARG A N 1
ATOM 531 C CA . ARG A 1 240 ? -43.70641 -46.63705 -0.71416 1.000 29.42321 264 ARG A CA 1
ATOM 532 C C . ARG A 1 240 ? -44.91839 -46.38343 -1.60299 1.000 26.55419 264 ARG A C 1
ATOM 533 O O . ARG A 1 240 ? -45.70395 -45.46543 -1.34687 1.000 29.48723 264 ARG A O 1
ATOM 541 N N . ARG A 1 241 ? -45.06058 -47.18388 -2.65549 1.000 25.38849 265 ARG A N 1
ATOM 542 C CA . ARG A 1 241 ? -46.25146 -47.09954 -3.48389 1.000 25.67611 265 ARG A CA 1
ATOM 543 C C . ARG A 1 241 ? -47.47319 -47.50613 -2.66837 1.000 24.83859 265 ARG A C 1
ATOM 544 O O . ARG A 1 241 ? -47.39582 -48.35035 -1.77215 1.000 27.05291 265 ARG A O 1
ATOM 552 N N . SER A 1 242 ? -48.60966 -46.88612 -2.97331 1.000 30.20462 266 SER A N 1
ATOM 553 C CA . SER A 1 242 ? -49.83457 -47.22135 -2.26201 1.000 25.52821 266 SER A CA 1
ATOM 554 C C . SER A 1 242 ? -50.14669 -48.70784 -2.41154 1.000 31.52701 266 SER A C 1
ATOM 555 O O . SER A 1 242 ? -49.90000 -49.31132 -3.45945 1.000 31.84544 266 SER A O 1
ATOM 558 N N . PHE A 1 243 ? -50.68221 -49.30110 -1.34067 1.000 27.11742 267 PHE A N 1
ATOM 559 C CA . PHE A 1 243 ? -51.06436 -50.70884 -1.37898 1.000 27.15537 267 PHE A CA 1
ATOM 560 C C . PHE A 1 243 ? -52.00186 -50.99574 -2.54434 1.000 32.76138 267 PHE A C 1
ATOM 561 O O . PHE A 1 243 ? -51.92315 -52.05888 -3.17362 1.000 34.55414 267 PHE A O 1
ATOM 569 N N . ILE A 1 244 ? -52.90654 -50.06359 -2.83119 1.000 29.81338 268 ILE A N 1
ATOM 570 C CA . ILE A 1 244 ? -53.88811 -50.18863 -3.89998 1.000 35.62849 268 ILE A CA 1
ATOM 571 C C . ILE A 1 244 ? -53.51715 -49.22289 -5.01518 1.000 33.63347 268 ILE A C 1
ATOM 572 O O . ILE A 1 244 ? -53.10485 -48.08639 -4.75413 1.000 39.33280 268 ILE A O 1
ATOM 577 N N . GLY A 1 245 ? -53.66478 -49.67431 -6.25750 1.000 38.24688 269 GLY A N 1
ATOM 578 C CA . GLY A 1 245 ? -53.38359 -48.80852 -7.39059 1.000 33.26643 269 GLY A CA 1
ATOM 579 C C . GLY A 1 245 ? -54.37917 -47.66482 -7.45653 1.000 37.18744 269 GLY A C 1
ATOM 580 O O . GLY A 1 245 ? -55.59754 -47.87837 -7.43995 1.000 32.36368 269 GLY A O 1
ATOM 581 N N . LYS A 1 246 ? -53.86600 -46.44157 -7.53270 1.000 32.26240 270 LYS A N 1
ATOM 582 C CA . LYS A 1 246 ? -54.70393 -45.25442 -7.58540 1.000 32.11305 270 LYS A CA 1
ATOM 583 C C . LYS A 1 246 ? -54.31981 -44.41071 -8.79087 1.000 37.34812 270 LYS A C 1
ATOM 584 O O . LYS A 1 246 ? -53.17872 -44.44443 -9.25714 1.000 33.27186 270 LYS A O 1
ATOM 590 N N . ASN A 1 247 ? -55.28656 -43.65630 -9.29988 1.000 35.29323 271 ASN A N 1
ATOM 591 C CA A ASN A 1 247 ? -55.06024 -42.75715 -10.42150 0.462 43.53299 271 ASN A CA 1
ATOM 592 C CA B ASN A 1 247 ? -55.06161 -42.75671 -10.42240 0.538 43.74346 271 ASN A CA 1
ATOM 593 C C . ASN A 1 247 ? -55.69138 -41.41036 -10.10958 1.000 41.13150 271 ASN A C 1
ATOM 594 O O . ASN A 1 247 ? -56.86742 -41.34262 -9.73873 1.000 44.08900 271 ASN A O 1
ATOM 603 N N . LEU A 1 248 ? -54.90596 -40.34841 -10.25432 1.000 38.19049 272 LEU A N 1
ATOM 604 C CA . LEU A 1 248 ? -55.35365 -38.98611 -10.00858 1.000 40.70552 272 LEU A CA 1
ATOM 605 C C . LEU A 1 248 ? -55.15203 -38.16748 -11.27488 1.000 40.61612 272 LEU A C 1
ATOM 606 O O . LEU A 1 248 ? -54.04961 -38.14280 -11.83189 1.000 41.55776 272 LEU A O 1
ATOM 611 N N . HIS A 1 249 ? -56.21508 -37.50884 -11.73130 1.000 48.87931 273 HIS A N 1
ATOM 612 C CA . HIS A 1 249 ? -56.17389 -36.66684 -12.92084 1.000 51.01839 273 HIS A CA 1
ATOM 613 C C . HIS A 1 249 ? -56.55303 -35.24796 -12.52252 1.000 56.15457 273 HIS A C 1
ATOM 614 O O . HIS A 1 249 ? -57.67184 -35.01075 -12.05556 1.000 56.83523 273 HIS A O 1
ATOM 621 N N . ILE A 1 250 ? -55.62614 -34.31024 -12.70538 1.000 49.69243 274 ILE A N 1
ATOM 622 C CA . ILE A 1 250 ? -55.81601 -32.92199 -12.30332 1.000 45.42788 274 ILE A CA 1
ATOM 623 C C . ILE A 1 250 ? -55.62553 -32.02295 -13.51549 1.000 50.12010 274 ILE A C 1
ATOM 624 O O . ILE A 1 250 ? -54.75556 -32.27240 -14.35648 1.000 50.84115 274 ILE A O 1
ATOM 629 N N . VAL A 1 251 ? -56.43138 -30.97275 -13.59710 1.000 66.05798 275 VAL A N 1
ATOM 630 C CA . VAL A 1 251 ? -56.29158 -29.98820 -14.66306 1.000 68.47602 275 VAL A CA 1
ATOM 631 C C . VAL A 1 251 ? -55.24222 -28.96285 -14.25772 1.000 72.25439 275 VAL A C 1
ATOM 632 O O . VAL A 1 251 ? -55.21888 -28.49001 -13.11429 1.000 74.85472 275 VAL A O 1
ATOM 636 N N . PHE A 1 252 ? -54.36061 -28.61506 -15.19890 1.000 72.09902 276 PHE A N 1
ATOM 637 C CA . PHE A 1 252 ? -53.25941 -27.67883 -14.95495 1.000 71.09212 276 PHE A CA 1
ATOM 638 C C . PHE A 1 252 ? -53.21038 -26.70083 -16.12789 1.000 77.33782 276 PHE A C 1
ATOM 639 O O . PHE A 1 252 ? -52.38915 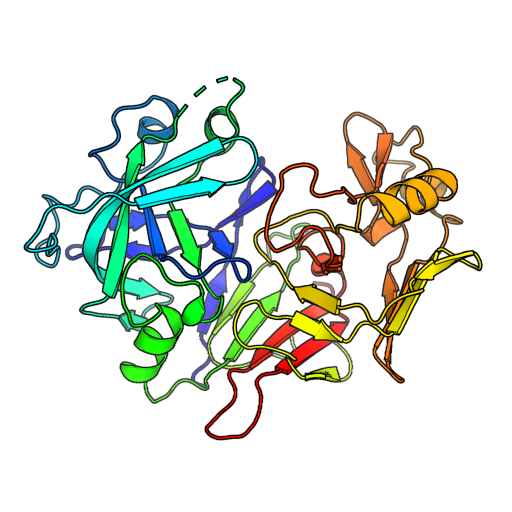-26.83859 -17.03738 1.000 76.48100 276 PHE A O 1
ATOM 647 N N . GLY A 1 253 ? -54.09901 -25.71180 -16.10114 1.000 87.91492 277 GLY A N 1
ATOM 648 C CA . GLY A 1 253 ? -54.13089 -24.72884 -17.17365 1.000 81.88477 277 GLY A CA 1
ATOM 649 C C . GLY A 1 253 ? -54.64996 -25.34704 -18.45605 1.000 86.25187 277 GLY A C 1
ATOM 650 O O . GLY A 1 253 ? -55.70394 -25.99283 -18.47910 1.000 85.85208 277 GLY A O 1
ATOM 651 N N . SER A 1 254 ? -53.90475 -25.15037 -19.54209 1.000 98.7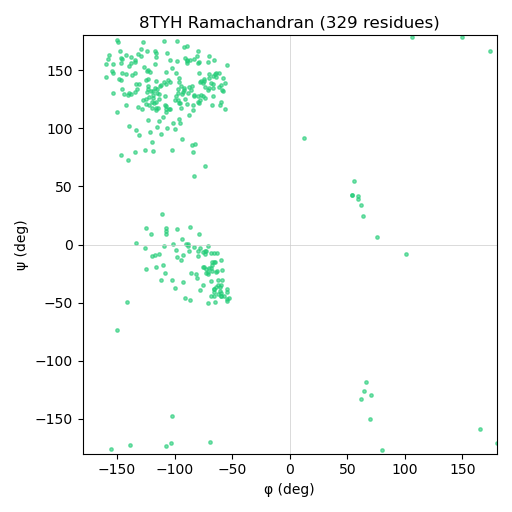6740 278 SER A N 1
ATOM 652 C CA . SER A 1 254 ? -54.25971 -25.70317 -20.84290 1.000 100.49988 278 SER A CA 1
ATOM 653 C C . SER A 1 254 ? -53.91498 -27.18149 -20.97231 1.000 99.44016 278 SER A C 1
ATOM 654 O O . SER A 1 254 ? -54.01343 -27.73210 -22.07461 1.000 102.24158 278 SER A O 1
ATOM 657 N N . GLY A 1 255 ? -53.51502 -27.83066 -19.88237 1.000 78.49853 279 GLY A N 1
ATOM 658 C CA . GLY A 1 255 ? -53.18117 -29.23962 -19.92066 1.000 70.58387 279 GLY A CA 1
ATOM 659 C C . GLY A 1 255 ? -53.70344 -30.00115 -18.72100 1.000 69.77299 279 GLY A C 1
ATOM 660 O O . GLY A 1 255 ? -54.44889 -29.45244 -17.90318 1.000 68.95143 279 GLY A O 1
ATOM 661 N N . SER A 1 256 ? -53.31694 -31.26938 -18.60462 1.000 52.48514 280 SER A N 1
ATOM 662 C CA . SER A 1 256 ? -53.75183 -32.11242 -17.50290 1.000 45.54973 280 SER A CA 1
ATOM 663 C C . SER A 1 256 ? -52.57240 -32.92733 -16.99794 1.000 47.80952 280 SER A C 1
ATOM 664 O O . SER A 1 256 ? -51.59926 -33.16490 -17.71695 1.000 50.49426 280 SER A O 1
ATOM 667 N N . ILE A 1 257 ? -52.67372 -33.35277 -15.74309 1.000 45.38758 281 ILE A N 1
ATOM 668 C CA . ILE A 1 257 ? -51.68436 -34.21545 -15.11331 1.000 44.71805 281 ILE A CA 1
ATOM 669 C C . ILE A 1 257 ? -52.38983 -35.46514 -14.61221 1.000 47.70400 281 ILE A C 1
ATOM 670 O O . ILE A 1 257 ? -53.47814 -35.38677 -14.03114 1.000 45.14477 281 ILE A O 1
ATOM 675 N N . SER A 1 258 ? -51.76802 -36.61695 -14.84340 1.000 38.75147 282 SER A N 1
ATOM 676 C CA . SER A 1 258 ? -52.30061 -37.89349 -14.39965 1.000 35.46257 282 SER A CA 1
ATOM 677 C C . SER A 1 258 ? -51.15774 -38.72260 -13.83550 1.000 39.26572 282 SER A C 1
ATOM 678 O O . SER A 1 258 ? -50.02074 -38.63358 -14.30664 1.000 35.58585 282 SER A O 1
ATOM 681 N N . GLY A 1 259 ? -51.46053 -39.51895 -12.81732 1.000 33.45485 283 GLY A N 1
ATOM 682 C CA . GLY A 1 259 ? -50.43236 -40.34992 -12.22286 1.000 29.93983 283 GLY A CA 1
ATOM 683 C C . GLY A 1 259 ? -50.97604 -41.17782 -11.08047 1.000 38.16600 283 GLY A C 1
ATOM 684 O O . GLY A 1 259 ? -52.18515 -41.23629 -10.84427 1.000 36.05237 283 GLY A O 1
ATOM 685 N N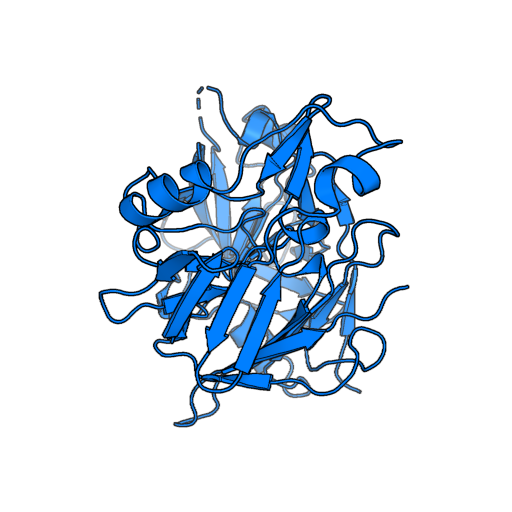 . SER A 1 260 ? -50.05091 -41.82239 -10.37325 1.000 26.17565 284 SER A N 1
ATOM 686 C CA . SER A 1 260 ? -50.35877 -42.70663 -9.26316 1.000 33.91186 284 SER A CA 1
ATOM 687 C C . SER A 1 260 ? -50.07487 -41.99751 -7.94047 1.000 33.06625 284 SER A C 1
ATOM 688 O O . SER A 1 260 ? -49.80239 -40.79407 -7.89937 1.000 31.71228 284 SER A O 1
ATOM 691 N N . ILE A 1 261 ? -50.13158 -42.74940 -6.84267 1.000 31.18621 285 ILE A N 1
ATOM 692 C CA . ILE A 1 261 ? -49.99426 -42.19981 -5.49942 1.000 25.95326 285 ILE A CA 1
ATOM 693 C C . ILE A 1 261 ? -49.02865 -43.06000 -4.69910 1.000 29.35402 285 ILE A C 1
ATOM 694 O O . ILE A 1 261 ? -49.07980 -44.29348 -4.76338 1.000 28.10781 285 ILE A O 1
ATOM 699 N N . GLY A 1 262 ? -48.15716 -42.40473 -3.93395 1.000 28.71804 286 GLY A N 1
ATOM 700 C CA . GLY A 1 262 ? -47.22549 -43.08881 -3.05879 1.000 18.86525 286 GLY A CA 1
ATOM 701 C C . GLY A 1 262 ? -46.81473 -42.18232 -1.91741 1.000 22.04707 286 GLY A C 1
ATOM 702 O O . GLY A 1 262 ? -47.31863 -41.06599 -1.76411 1.000 30.09182 286 GLY A O 1
ATOM 703 N N . LYS A 1 263 ? -45.89607 -42.68912 -1.09904 1.000 25.37706 287 LYS A N 1
ATOM 704 C CA . LYS A 1 263 ? -45.30011 -41.92516 -0.01253 1.000 23.51268 287 LYS A CA 1
ATOM 705 C C . LYS A 1 263 ? -43.79221 -41.85935 -0.20394 1.000 19.71608 287 LYS A C 1
ATOM 706 O O . LYS A 1 263 ? -43.17823 -42.79142 -0.73285 1.000 28.08195 287 LYS A O 1
ATOM 712 N N . GLU A 1 264 ? -43.19640 -40.75401 0.23872 1.000 27.23767 288 GLU A N 1
ATOM 713 C CA . GLU A 1 264 ? -41.75740 -40.57699 0.11315 1.000 27.59282 288 GLU A CA 1
ATOM 714 C C . GLU A 1 264 ? -41.23745 -39.75767 1.28352 1.000 34.91776 288 GLU A C 1
ATOM 715 O O . GLU A 1 264 ? -41.99959 -39.15568 2.04520 1.000 29.47584 288 GLU A O 1
ATOM 721 N N . THR A 1 265 ? -39.91679 -39.76225 1.42258 1.000 28.31375 289 THR A N 1
ATOM 722 C CA . THR A 1 265 ? -39.21617 -38.82849 2.28899 1.000 33.79520 289 THR A CA 1
ATOM 723 C C . THR A 1 265 ? -38.79847 -37.62499 1.45329 1.000 30.52847 289 THR A C 1
ATOM 724 O O . THR A 1 265 ? -38.24613 -37.78552 0.35968 1.000 30.61154 289 THR A O 1
ATOM 728 N N . PHE A 1 266 ? -39.08164 -36.42590 1.95860 1.000 32.33792 290 PHE A N 1
ATOM 729 C CA . PHE A 1 266 ? -38.73535 -35.18295 1.28585 1.000 26.04138 290 PHE A CA 1
ATOM 730 C C . PHE A 1 266 ? -37.86911 -34.32468 2.19622 1.000 26.50986 290 PHE A C 1
ATOM 731 O O . PHE A 1 266 ? -37.98806 -34.37666 3.42401 1.000 29.05594 290 PHE A O 1
ATOM 739 N N . VAL A 1 267 ? -37.00052 -33.52668 1.58063 1.000 32.04089 291 VAL A N 1
ATOM 740 C CA . VAL A 1 267 ? -36.19640 -32.53774 2.28780 1.000 25.82688 291 VAL A CA 1
ATOM 741 C C . VAL A 1 267 ? -36.38916 -31.20012 1.59142 1.000 31.23077 291 VAL A C 1
ATOM 742 O O . VAL A 1 267 ? -36.17379 -31.09207 0.37762 1.000 26.45728 291 VAL A O 1
ATOM 746 N N . LEU A 1 268 ? -36.80862 -30.19180 2.35355 1.000 32.72717 292 LEU A N 1
ATOM 747 C CA . LEU A 1 268 ? -36.96760 -28.82892 1.86058 1.000 29.90042 292 LEU A CA 1
ATOM 748 C C . LEU A 1 268 ? -36.15381 -27.90690 2.75340 1.000 32.54952 292 LEU A C 1
ATOM 749 O O . LEU A 1 268 ? -36.39019 -27.84921 3.96442 1.000 34.79463 292 LEU A O 1
ATOM 754 N N . GLY A 1 269 ? -35.20049 -27.19456 2.16347 1.000 32.81344 293 GLY A N 1
ATOM 755 C CA . GLY A 1 269 ? -34.35920 -26.30983 2.96043 1.000 29.69722 293 GLY A CA 1
ATOM 756 C C . GLY A 1 269 ? -33.69404 -27.00788 4.12426 1.000 36.96222 293 GLY A C 1
ATOM 757 O O . GLY A 1 269 ? -33.65423 -26.46923 5.23819 1.000 34.86583 293 GLY A O 1
ATOM 758 N N . ASP A 1 270 ? -33.17801 -28.21337 3.89356 1.000 37.49547 294 ASP A N 1
ATOM 759 C CA . ASP A 1 270 ? -32.50001 -29.00137 4.91845 1.000 34.16334 294 ASP A CA 1
ATOM 760 C C . ASP A 1 270 ? -33.43103 -29.38476 6.06538 1.000 39.30255 294 ASP A C 1
ATOM 761 O O . ASP A 1 270 ? -32.97379 -29.62234 7.18737 1.000 38.35152 294 ASP A O 1
ATOM 766 N N . HIS A 1 271 ? -34.73650 -29.44325 5.80614 1.000 33.61001 295 HIS A N 1
ATOM 767 C CA . HIS A 1 271 ? -35.71646 -29.93322 6.76638 1.000 35.85656 295 HIS A CA 1
ATOM 768 C C . HIS A 1 271 ? -36.43351 -31.12980 6.16040 1.000 34.37248 295 HIS A C 1
ATOM 769 O O . HIS A 1 271 ? -36.87431 -31.07451 5.00794 1.000 31.92327 295 HIS A O 1
ATOM 776 N N . THR A 1 272 ? -36.54750 -32.20159 6.93690 1.000 30.80822 296 THR A N 1
ATOM 777 C CA . THR A 1 272 ? -37.03130 -33.48523 6.44847 1.000 31.99414 296 THR A CA 1
ATOM 778 C C . THR A 1 272 ? -38.51899 -33.65390 6.72836 1.000 30.51983 296 THR A C 1
ATOM 779 O O . THR A 1 272 ? -39.01803 -33.22907 7.77423 1.000 30.61557 296 THR A O 1
ATOM 783 N N . VAL A 1 273 ? -39.21883 -34.28529 5.78621 1.000 30.43215 297 VAL A N 1
ATOM 784 C CA . VAL A 1 273 ? -40.60624 -34.70547 5.95861 1.000 31.41944 297 VAL A CA 1
ATOM 785 C C . VAL A 1 273 ? -40.71175 -36.15504 5.50012 1.000 33.72534 297 VAL A C 1
ATOM 786 O O . VAL A 1 273 ? -40.44927 -36.45798 4.33036 1.000 33.53604 297 VAL A O 1
ATOM 790 N N . ARG A 1 274 ? -41.08425 -37.04572 6.41441 1.000 35.78195 298 ARG A N 1
ATOM 791 C CA . ARG A 1 274 ? -41.22448 -38.46454 6.11853 1.000 35.79683 298 ARG A CA 1
ATOM 792 C C . ARG A 1 274 ? -42.69590 -38.85403 5.99057 1.000 34.20262 298 ARG A C 1
ATOM 793 O O . ARG A 1 274 ? -43.59173 -38.16412 6.48200 1.000 32.94568 298 ARG A O 1
ATOM 801 N N . ASN A 1 275 ? -42.93316 -39.98005 5.31078 1.000 34.09625 299 ASN A N 1
ATOM 802 C CA . ASN A 1 275 ? -44.27651 -40.55380 5.17533 1.000 34.82601 299 ASN A CA 1
ATOM 803 C C . ASN A 1 275 ? -45.24204 -39.58606 4.49436 1.000 33.02816 299 ASN A C 1
ATOM 804 O O . ASN A 1 275 ? -46.41325 -39.48778 4.86552 1.000 36.59031 299 ASN A O 1
ATOM 809 N N . GLN A 1 276 ? -44.75690 -38.87014 3.48594 1.000 29.29694 300 GLN A N 1
ATOM 810 C CA . GLN A 1 276 ? -45.54316 -37.84895 2.80611 1.000 25.98327 300 GLN A CA 1
ATOM 811 C C . GLN A 1 276 ? -46.17385 -38.43673 1.55024 1.000 31.01919 300 GLN A C 1
ATOM 812 O O . GLN A 1 276 ? -45.46461 -38.92049 0.66186 1.000 29.81798 300 GLN A O 1
ATOM 818 N N . THR A 1 277 ? -47.50093 -38.38295 1.47520 1.000 26.39414 301 THR A N 1
ATOM 819 C CA . THR A 1 277 ? -48.19996 -38.84197 0.28442 1.000 25.39118 301 THR A CA 1
ATOM 820 C C . THR A 1 277 ? -48.02939 -37.83407 -0.84562 1.000 29.87399 301 THR A C 1
ATOM 821 O O . THR A 1 277 ? -48.01704 -36.61990 -0.61928 1.000 34.23615 301 THR A O 1
ATOM 825 N N . PHE A 1 278 ? -47.89010 -38.33958 -2.06971 1.000 26.62552 302 PHE A N 1
ATOM 826 C CA . PHE A 1 278 ? -47.66280 -37.46462 -3.21232 1.000 30.68570 302 PHE A CA 1
ATOM 827 C C . PHE A 1 278 ? -48.09389 -38.17607 -4.48574 1.000 31.14460 302 PHE A C 1
ATOM 828 O O . PHE A 1 278 ? -48.25389 -39.39829 -4.51192 1.000 30.71670 302 PHE A O 1
ATOM 836 N N . GLY A 1 279 ? -48.26950 -37.39113 -5.54487 1.000 23.67839 303 GLY A N 1
ATOM 837 C CA . GLY A 1 279 ? -48.65427 -37.91714 -6.84310 1.000 32.99224 303 GLY A CA 1
ATOM 838 C C . GLY A 1 279 ? -47.43976 -38.10428 -7.73036 1.000 30.93963 303 GLY A C 1
ATOM 839 O O . GLY A 1 279 ? -46.58155 -37.22368 -7.82359 1.000 27.52394 303 GLY A O 1
ATOM 840 N N . LEU A 1 280 ? -47.36920 -39.26849 -8.37331 1.000 32.57274 304 LEU A N 1
ATOM 841 C CA . LEU A 1 280 ? -46.31392 -39.57089 -9.33437 1.000 31.36607 304 LEU A CA 1
ATOM 842 C C . LEU A 1 280 ? -46.84254 -39.28293 -10.73385 1.000 28.65296 304 LEU A C 1
ATOM 843 O O . LEU A 1 280 ? -47.68399 -40.02503 -11.25002 1.000 30.72610 304 LEU A O 1
ATOM 848 N N . VAL A 1 281 ? -46.35017 -38.20727 -11.34902 1.000 30.72269 305 VAL A N 1
ATOM 849 C CA . VAL A 1 281 ? -46.77785 -37.87890 -12.70334 1.000 32.30145 305 VAL A CA 1
ATOM 850 C C . VAL A 1 281 ? -46.40641 -39.02303 -13.63443 1.000 40.72486 305 VAL A C 1
ATOM 851 O O . VAL A 1 281 ? -45.22951 -39.38280 -13.76581 1.000 34.18864 305 VAL A O 1
ATOM 855 N N . GLU A 1 282 ? -47.41688 -39.60944 -14.27905 1.000 34.52578 306 GLU A N 1
ATOM 856 C CA . GLU A 1 282 ? -47.21131 -40.63874 -15.28628 1.000 40.04128 306 GLU A CA 1
ATOM 857 C C . GLU A 1 282 ? -47.54105 -40.17449 -16.69630 1.000 40.79857 306 GLU A C 1
ATOM 858 O O . GLU A 1 282 ? -47.10411 -40.81531 -17.65727 1.000 42.11027 306 GLU A O 1
ATOM 864 N N . SER A 1 283 ? -48.29492 -39.08625 -16.84157 1.000 33.32844 307 SER A N 1
ATOM 865 C CA . SER A 1 283 ? -48.63468 -38.54172 -18.14638 1.000 37.25581 307 SER A CA 1
ATOM 866 C C . SER A 1 283 ? -48.88929 -37.04809 -18.01264 1.000 40.41280 307 SER A C 1
ATOM 867 O O . SER A 1 283 ? -49.36884 -36.57468 -16.97925 1.000 39.30718 307 SER A O 1
ATOM 870 N N . GLU A 1 284 ? -48.56007 -36.31066 -19.07207 1.000 43.25606 308 GLU A N 1
ATOM 871 C CA . GLU A 1 284 ? -48.82039 -34.87741 -19.14123 1.000 44.59268 308 GLU A CA 1
ATOM 872 C C . GLU A 1 284 ? -49.63390 -34.49665 -20.37088 1.000 44.13535 308 GLU A C 1
ATOM 873 O O . GLU A 1 284 ? -49.70212 -33.31060 -20.71372 1.000 51.68988 308 GLU A O 1
ATOM 879 N N . SER A 1 285 ? -50.24935 -35.46510 -21.04143 1.000 61.77570 309 SER A N 1
ATOM 880 C CA . SER A 1 285 ? -51.04554 -35.19371 -22.23362 1.000 66.40740 309 SER A CA 1
ATOM 881 C C . SER A 1 285 ? -52.33129 -34.45047 -21.88496 1.000 71.88608 309 SER A C 1
ATOM 882 O O . SER A 1 285 ? -53.06521 -34.85101 -20.98129 1.000 70.56517 309 SER A O 1
ATOM 885 N N . ASP A 1 292 ? -50.42995 -28.80477 -29.13063 1.000 105.20526 316 ASP A N 1
ATOM 886 C CA . ASP A 1 292 ? -50.80710 -27.70990 -28.24443 1.000 106.32814 316 ASP A CA 1
ATOM 887 C C . ASP A 1 292 ? -50.91506 -28.18316 -26.79808 1.000 100.43484 316 ASP A C 1
ATOM 888 O O . ASP A 1 292 ? -51.97414 -28.63259 -26.36029 1.000 99.60896 316 ASP A O 1
ATOM 893 N N . ASN A 1 293 ? -49.81378 -28.07460 -26.05770 1.000 82.46338 317 ASN A N 1
ATOM 894 C CA . ASN A 1 293 ? -49.77553 -28.52067 -24.67122 1.000 76.87215 317 ASN A CA 1
ATOM 895 C C . ASN A 1 293 ? -48.86738 -27.59451 -23.87702 1.000 73.49239 317 ASN A C 1
ATOM 896 O O . ASN A 1 293 ? -47.75924 -27.27868 -24.32025 1.000 73.17903 317 ASN A O 1
ATOM 901 N N . ILE A 1 294 ? -49.33950 -27.16659 -22.70371 1.000 66.00629 318 ILE A N 1
ATOM 902 C CA . ILE A 1 294 ? -48.57080 -26.22833 -21.89104 1.000 63.00102 318 ILE A CA 1
ATOM 903 C C . ILE A 1 294 ? -47.24678 -26.83785 -21.45611 1.000 61.25213 318 ILE A C 1
ATOM 904 O O . ILE A 1 294 ? -46.25605 -26.12118 -21.26807 1.000 62.76603 318 ILE A O 1
ATOM 909 N N . PHE A 1 295 ? -47.20074 -28.15969 -21.28455 1.000 55.16123 319 PHE A N 1
ATOM 910 C CA . PHE A 1 295 ? -45.97493 -28.79640 -20.81959 1.000 55.37464 319 PHE A CA 1
ATOM 911 C C . PHE A 1 295 ? -44.89154 -28.82214 -21.88899 1.000 59.40701 319 PHE A C 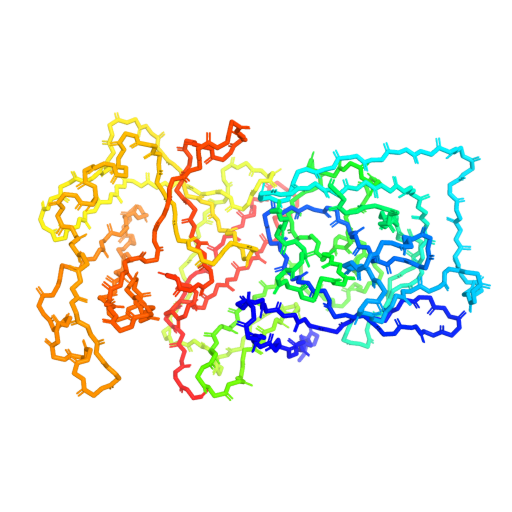1
ATOM 912 O O . PHE A 1 295 ? -43.70578 -28.89512 -21.54827 1.000 59.31706 319 PHE A O 1
ATOM 920 N N . ASP A 1 296 ? -45.26523 -28.76212 -23.16774 1.000 62.57642 320 ASP A N 1
ATOM 921 C CA . ASP A 1 296 ? -44.27270 -28.67362 -24.23177 1.000 65.14158 320 ASP A CA 1
ATOM 922 C C . ASP A 1 296 ? -43.58221 -27.31902 -24.28029 1.000 68.06285 320 ASP A C 1
ATOM 923 O O . ASP A 1 296 ? -42.70214 -27.12302 -25.12600 1.000 71.20029 320 ASP A O 1
ATOM 928 N N . TYR A 1 297 ? -43.95615 -26.38582 -23.40295 1.000 72.31119 321 TYR A N 1
ATOM 929 C CA . TYR A 1 297 ? -43.36530 -25.05734 -23.37494 1.000 72.49195 321 TYR A CA 1
ATOM 930 C C . TYR A 1 297 ? -42.61742 -24.74479 -22.08862 1.000 69.64408 321 TYR A C 1
ATOM 931 O O . TYR A 1 297 ? -41.78740 -23.83001 -22.08998 1.000 72.57304 321 TYR A O 1
ATOM 940 N N . ILE A 1 298 ? -42.88282 -25.46681 -21.00072 1.000 53.46046 322 ILE A N 1
ATOM 941 C CA . ILE A 1 298 ? -42.20871 -25.25496 -19.72831 1.000 54.35021 322 ILE A CA 1
ATOM 942 C C . ILE A 1 298 ? -41.41003 -26.50515 -19.38371 1.000 51.85477 322 ILE A C 1
ATOM 943 O O . ILE A 1 298 ? -41.60281 -27.57711 -19.96257 1.000 53.22647 322 ILE A O 1
ATOM 948 N N . ASP A 1 299 ? -40.49766 -26.35201 -18.42258 1.000 50.83485 323 ASP A N 1
ATOM 949 C CA . ASP A 1 299 ? -39.74384 -27.47646 -17.86797 1.000 49.87420 323 ASP A CA 1
ATOM 950 C C . ASP A 1 299 ? -40.36577 -27.82844 -16.51968 1.000 43.99155 323 ASP A C 1
ATOM 951 O O . ASP A 1 299 ? -39.89036 -27.43173 -15.45639 1.000 46.02924 323 ASP A O 1
ATOM 956 N N . PHE A 1 300 ? -41.45326 -28.59161 -16.57746 1.000 37.12894 324 PHE A N 1
ATOM 957 C CA . PHE A 1 300 ? -42.21671 -28.92236 -15.38303 1.000 38.16058 324 PHE A CA 1
ATOM 958 C C . PHE A 1 300 ? -41.59353 -30.11179 -14.66406 1.000 37.95299 324 PHE A C 1
ATOM 959 O O . PH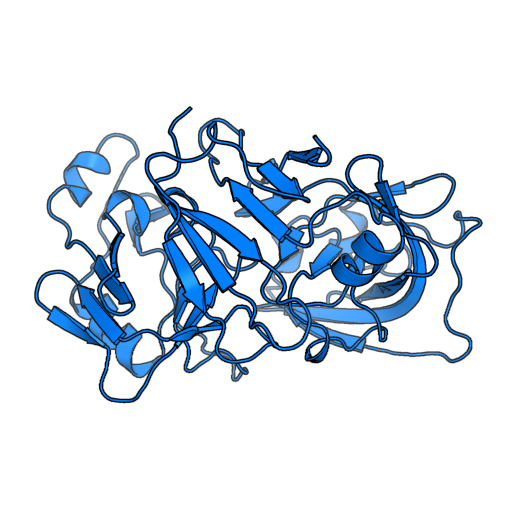E A 1 300 ? -41.35369 -31.16025 -15.27156 1.000 43.23272 324 PHE A O 1
ATOM 967 N N . GLU A 1 301 ? -41.33344 -29.94889 -13.36500 1.000 32.68876 325 GLU A N 1
ATOM 968 C CA . GLU A 1 301 ? -40.77782 -31.02681 -12.56062 1.000 34.81461 325 GLU A CA 1
ATOM 969 C C . GLU A 1 301 ? -41.59286 -31.35751 -11.31689 1.000 35.92390 325 GLU A C 1
ATOM 970 O O . GLU A 1 301 ? -41.24111 -32.30659 -10.60781 1.000 37.62324 325 GLU A O 1
ATOM 976 N N . GLY A 1 302 ? -42.65827 -30.62870 -11.03460 1.000 39.50351 326 GLY A N 1
ATOM 977 C CA . GLY A 1 302 ? -43.51840 -30.96837 -9.91736 1.000 34.25581 326 GLY A CA 1
ATOM 978 C C . GLY A 1 302 ? -44.16688 -29.73126 -9.33050 1.000 31.08726 326 GLY A C 1
ATOM 979 O O . GLY A 1 302 ? -43.93945 -28.60745 -9.76918 1.000 32.14431 326 GLY A O 1
ATOM 980 N N . ILE A 1 303 ? -44.98885 -29.97070 -8.31244 1.000 29.83766 327 ILE A N 1
ATOM 981 C CA . ILE A 1 303 ? -45.72225 -28.91290 -7.62706 1.000 32.34411 327 ILE A CA 1
ATOM 982 C C . ILE A 1 303 ? -45.66825 -29.17271 -6.13111 1.000 31.68384 327 ILE A C 1
ATOM 983 O O . ILE A 1 303 ? -45.97590 -30.28033 -5.67735 1.000 27.72068 327 ILE A O 1
ATOM 988 N N . VAL A 1 304 ? -45.28779 -28.15571 -5.36537 1.000 26.22672 328 VAL A N 1
ATOM 989 C CA . VAL A 1 304 ? -45.44060 -28.16556 -3.91699 1.000 20.85680 328 VAL A CA 1
ATOM 990 C C . VAL A 1 304 ? -46.69163 -27.34984 -3.61879 1.000 31.49387 328 VAL A C 1
ATOM 991 O O . VAL A 1 304 ? -46.66003 -26.11604 -3.61744 1.000 30.07089 328 VAL A O 1
ATOM 995 N N . GLY A 1 305 ? -47.80499 -28.04023 -3.39340 1.000 28.68748 329 GLY A N 1
ATOM 996 C CA . GLY A 1 305 ? -49.04313 -27.34866 -3.09165 1.000 26.55797 329 GLY A CA 1
ATOM 997 C C . GLY A 1 305 ? -49.02200 -26.78838 -1.68139 1.000 28.21583 329 GLY A C 1
ATOM 998 O O . GLY A 1 305 ? -48.60877 -27.45315 -0.73057 1.000 27.21242 329 GLY A O 1
ATOM 999 N N . LEU A 1 306 ? -49.47203 -25.54133 -1.55010 1.000 24.95466 330 LEU A N 1
ATOM 1000 C CA . LEU A 1 306 ? -49.48957 -24.86033 -0.26248 1.000 23.12469 330 LEU A CA 1
ATOM 1001 C C . LEU A 1 306 ? -50.89246 -24.43366 0.14518 1.000 27.87121 330 LEU A C 1
ATOM 1002 O O . LEU A 1 306 ? -51.04125 -23.69743 1.12529 1.000 27.45972 330 LEU A O 1
ATOM 1007 N N . GLY A 1 307 ? -51.91757 -24.86810 -0.58179 1.000 26.64261 331 GLY A N 1
ATOM 1008 C CA . GLY A 1 307 ? -53.28564 -24.61220 -0.19438 1.000 27.03891 331 GLY A CA 1
ATOM 1009 C C . GLY A 1 307 ? -53.65085 -25.39156 1.05590 1.000 30.29987 331 GLY A C 1
ATOM 1010 O O . GLY A 1 307 ? -52.81465 -26.00215 1.72397 1.000 29.58403 331 GLY A O 1
ATOM 1011 N N . PHE A 1 308 ? -54.94339 -25.37364 1.36664 1.000 28.22268 332 PHE A N 1
ATOM 1012 C CA . PHE A 1 308 ? -55.40195 -26.02106 2.58530 1.000 30.64466 332 PHE A CA 1
ATOM 1013 C C . PHE A 1 308 ? -55.78979 -27.47038 2.32713 1.000 30.72252 332 PHE A C 1
ATOM 1014 O O . PHE A 1 308 ? -56.05234 -27.86664 1.18704 1.000 29.93800 332 PHE A O 1
ATOM 1022 N N . PRO A 1 309 ? -55.83878 -28.28580 3.38501 1.000 35.19418 333 PRO A N 1
ATOM 1023 C CA . PRO A 1 309 ? -56.02320 -29.73528 3.19404 1.000 37.94708 333 PRO A CA 1
ATOM 1024 C C . PRO A 1 309 ? -57.29367 -30.11788 2.45116 1.000 36.12725 333 PRO A C 1
ATOM 1025 O O . PRO A 1 309 ? -57.30074 -31.14327 1.75947 1.000 32.40127 333 PRO A O 1
ATOM 1029 N N . GLU A 1 310 ? -58.37271 -29.34143 2.56693 1.000 36.33636 334 GLU A N 1
ATOM 1030 C CA . GLU A 1 310 ? -59.61499 -29.73504 1.90915 1.000 40.07416 334 GLU A CA 1
ATOM 1031 C C . GLU A 1 310 ? -59.45470 -29.87551 0.40019 1.000 39.00430 334 GLU A C 1
ATOM 1032 O O . GLU A 1 310 ? -60.25257 -30.57573 -0.23280 1.000 43.42880 334 GLU A O 1
ATOM 1038 N N . MET A 1 311 ? -58.44782 -29.23346 -0.18932 1.000 34.13388 335 MET A N 1
ATOM 1039 C CA . MET A 1 311 ? -58.16845 -29.37203 -1.61398 1.000 34.91776 335 MET A CA 1
ATOM 1040 C C . MET A 1 311 ? -57.33567 -30.60316 -1.94150 1.000 35.19109 335 MET A C 1
ATOM 1041 O O . MET A 1 311 ? -57.05656 -30.84331 -3.12200 1.000 35.70723 335 MET A O 1
ATOM 1046 N N . LEU A 1 312 ? -56.92927 -31.37728 -0.93759 1.000 33.00045 336 LEU A N 1
ATOM 1047 C CA . LEU A 1 312 ? -56.08185 -32.53793 -1.17381 1.000 33.39035 336 LEU A CA 1
ATOM 1048 C C . LEU A 1 312 ? -56.85975 -33.65306 -1.85903 1.000 41.69111 336 LEU A C 1
ATOM 1049 O O . LEU A 1 312 ? -57.97239 -33.99341 -1.44787 1.000 40.24210 336 LEU A O 1
ATOM 1054 N N . SER A 1 313 ? -56.26346 -34.22659 -2.90445 1.000 40.97897 337 SER A N 1
ATOM 1055 C CA . SER A 1 313 ? -56.74047 -35.46752 -3.49353 1.000 42.59747 337 SER A CA 1
ATOM 1056 C C . SER A 1 313 ? -55.69791 -36.57440 -3.44303 1.000 40.92494 337 SER A C 1
ATOM 1057 O O . SER A 1 313 ? -56.03260 -37.72811 -3.73035 1.000 44.86995 337 SER A O 1
ATOM 1064 N N . ALA A 1 314 ? -54.45619 -36.26129 -3.07666 1.000 35.97751 338 ALA A N 1
ATOM 1065 C CA . ALA A 1 314 ? -53.37473 -37.23280 -2.93885 1.000 39.21491 338 ALA A CA 1
ATOM 1066 C C . ALA A 1 314 ? -52.90521 -37.18040 -1.48676 1.000 38.17642 338 ALA A C 1
ATOM 1067 O O . ALA A 1 314 ? -51.99365 -36.42480 -1.14054 1.000 37.91565 338 ALA A O 1
ATOM 1074 N N . GLY A 1 315 ? -53.53747 -37.97592 -0.63606 1.000 37.12903 339 GLY A N 1
ATOM 1075 C CA . GLY A 1 315 ? -53.19062 -38.04534 0.76911 1.000 32.42496 339 GLY A CA 1
ATOM 1076 C C . GLY A 1 315 ? -54.22903 -37.35842 1.63987 1.000 35.38443 339 GLY A C 1
ATOM 1077 O O . GLY A 1 315 ? -55.22004 -36.79977 1.16547 1.000 41.10072 339 GLY A O 1
ATOM 1078 N N . LYS A 1 316 ? -53.97694 -37.42006 2.94731 1.000 33.35794 340 LYS A N 1
ATOM 1079 C CA . LYS A 1 316 ? -54.82726 -36.77574 3.94052 1.000 38.61181 340 LYS A CA 1
ATOM 1080 C C . LYS A 1 316 ? -54.16147 -35.60340 4.64188 1.000 36.92730 340 LYS A C 1
ATOM 1081 O O . LYS A 1 316 ? -54.85499 -34.66496 5.04107 1.000 38.75523 340 LYS A O 1
ATOM 1087 N N . VAL A 1 317 ? -52.84035 -35.63404 4.79907 1.000 36.49497 341 VAL A N 1
ATOM 1088 C CA . VAL A 1 317 ? -52.08523 -34.57086 5.45135 1.000 37.52433 341 VAL A CA 1
ATOM 1089 C C . VAL A 1 317 ? -51.28653 -33.83111 4.38782 1.000 28.17470 341 VAL A C 1
ATOM 1090 O O . VAL A 1 317 ? -50.54894 -34.45238 3.61436 1.000 28.03024 341 VAL A O 1
ATOM 1094 N N . SER A 1 318 ? -51.42786 -32.50878 4.35194 1.000 29.58634 342 SER A N 1
ATOM 1095 C CA . SER A 1 318 ? -50.71910 -31.71619 3.35998 1.000 28.57704 342 SER A CA 1
ATOM 1096 C C . SER A 1 318 ? -49.22360 -31.68529 3.66705 1.000 32.78912 342 SER A C 1
ATOM 1097 O O . SER A 1 318 ? -48.78884 -31.88558 4.80492 1.000 31.73106 342 SER A O 1
ATOM 1100 N N . PHE A 1 319 ? -48.43124 -31.42073 2.62558 1.000 26.54764 343 PHE A N 1
ATOM 1101 C CA . PHE A 1 319 ? -46.98536 -31.33317 2.80058 1.000 31.90520 343 PHE A CA 1
ATOM 1102 C C . PHE A 1 319 ? -46.61320 -30.32128 3.87850 1.000 33.41571 343 PHE A C 1
ATOM 1103 O O . PHE A 1 319 ? -45.79916 -30.60880 4.76201 1.000 27.90164 343 PHE A O 1
ATOM 1111 N N . PHE A 1 320 ? -47.18955 -29.11923 3.81902 1.000 28.02739 344 PHE A N 1
ATOM 1112 C CA . PHE A 1 320 ? -46.78029 -28.09559 4.77644 1.000 26.53402 344 PHE A CA 1
ATOM 1113 C C . PHE A 1 320 ? -47.17533 -28.47690 6.19806 1.000 30.92146 344 PHE A C 1
ATOM 1114 O O . PHE A 1 320 ? -46.37826 -28.32331 7.13070 1.000 33.06009 344 PHE A O 1
ATOM 1122 N N . ASP A 1 321 ? -48.40059 -28.97156 6.38748 1.000 30.89631 345 ASP A N 1
ATOM 1123 C CA . ASP A 1 321 ? -48.80767 -29.42046 7.71508 1.000 32.87421 345 ASP A CA 1
ATOM 1124 C C . ASP A 1 321 ? -47.90564 -30.54005 8.21334 1.000 33.44051 345 ASP A C 1
ATOM 1125 O O . ASP A 1 321 ? -47.52362 -30.56505 9.38915 1.000 37.32922 345 ASP A O 1
ATOM 1130 N N . ASN A 1 322 ? -47.55570 -31.47686 7.33086 1.000 33.38545 346 ASN A N 1
ATOM 1131 C CA . ASN A 1 322 ? -46.65438 -32.55739 7.71469 1.000 34.75268 346 ASN A CA 1
ATOM 1132 C C . ASN A 1 322 ? -45.26136 -32.02273 8.02693 1.000 31.96992 346 ASN A C 1
ATOM 1133 O O . ASN A 1 322 ? -44.59954 -32.49832 8.95651 1.000 35.14735 346 ASN A O 1
ATOM 1138 N N . LEU A 1 323 ? -44.79999 -31.03157 7.26109 1.000 38.22846 347 LEU A N 1
ATOM 1139 C CA . LEU A 1 323 ? -43.51254 -30.41048 7.55368 1.000 37.09989 347 LEU A CA 1
ATOM 1140 C C . LEU A 1 323 ? -43.50446 -29.79680 8.94830 1.000 38.02118 347 LEU A C 1
ATOM 1141 O O . LEU A 1 323 ? -42.54129 -29.96593 9.70633 1.000 37.79326 347 LEU A O 1
ATOM 1146 N N . LEU A 1 324 ? -44.57582 -29.08723 9.30807 1.000 35.23375 348 LEU A N 1
ATOM 1147 C CA . LEU A 1 324 ? -44.64258 -28.46301 10.62523 1.000 36.71655 348 LEU A CA 1
ATOM 1148 C C . LEU A 1 324 ? -44.69332 -29.50550 11.73389 1.000 37.54829 348 LEU A C 1
ATOM 1149 O O . LEU A 1 324 ? -44.04061 -29.34647 12.77217 1.000 41.27594 348 LEU A O 1
ATOM 1154 N N . SER A 1 325 ? -45.46169 -30.57979 11.53587 1.000 34.86271 349 SER A N 1
ATOM 1155 C CA . SER A 1 325 ? -45.62003 -31.56891 12.59768 1.000 37.81632 349 SER A CA 1
ATOM 1156 C C . SER A 1 325 ? -44.29814 -32.25571 12.91718 1.000 39.21990 349 SER A C 1
ATOM 1157 O O . SER A 1 325 ? -44.01916 -32.56993 14.08007 1.000 40.13113 349 SER A O 1
ATOM 1160 N N . GLN A 1 326 ? -43.47118 -32.49654 11.90254 1.000 35.68317 350 GLN A N 1
ATOM 1161 C CA . GLN A 1 326 ? -42.18479 -33.15392 12.09482 1.000 38.99486 350 GLN A CA 1
ATOM 1162 C C . GLN A 1 326 ? -41.05502 -32.17261 12.37657 1.000 43.81940 350 GLN A C 1
ATOM 1163 O O . GLN A 1 326 ? -39.90914 -32.60050 12.55410 1.000 40.70669 350 GLN A O 1
ATOM 1169 N N . ASN A 1 327 ? -41.35256 -30.86663 12.42994 1.000 38.89341 351 ASN A N 1
ATOM 1170 C CA . ASN A 1 327 ? -40.37548 -29.83408 12.73929 1.000 41.69843 351 ASN A CA 1
ATOM 1171 C C . ASN A 1 327 ? -41.07132 -28.80218 13.63506 1.000 41.36472 351 ASN A C 1
ATOM 1172 O O . ASN A 1 327 ? -41.39689 -27.68985 13.22272 1.000 42.83770 351 ASN A O 1
ATOM 1177 N N . LYS A 1 328 ? -41.30763 -29.19126 14.89099 1.000 48.38390 352 LYS A N 1
ATOM 1178 C CA . LYS A 1 328 ? -42.07032 -28.37111 15.82636 1.000 52.06536 352 LYS A CA 1
ATOM 1179 C C . LYS A 1 328 ? -41.40164 -27.03899 16.13626 1.000 57.39388 352 LYS A C 1
ATOM 1180 O O . 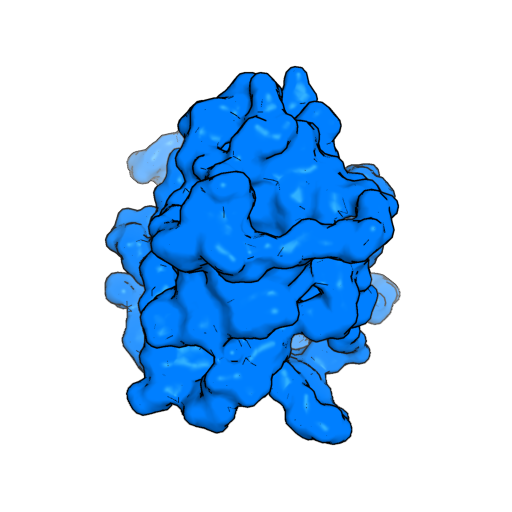LYS A 1 328 ? -42.01114 -26.20383 16.81348 1.000 59.58430 352 LYS A O 1
ATOM 1186 N N . ASN A 1 329 ? -40.17199 -26.82085 15.67404 1.000 58.01150 353 ASN A N 1
ATOM 1187 C CA . ASN A 1 329 ? -39.49327 -25.55298 15.89913 1.000 59.43243 353 ASN A CA 1
ATOM 1188 C C . ASN A 1 329 ? -39.94383 -24.46361 14.93637 1.000 57.84293 353 ASN A C 1
ATOM 1189 O O . ASN A 1 329 ? -39.58848 -23.29739 15.13700 1.000 60.73608 353 ASN A O 1
ATOM 1194 N N . LEU A 1 330 ? -40.71618 -24.81000 13.91045 1.000 53.29608 354 LEU A N 1
ATOM 1195 C CA . LEU A 1 330 ? -41.10011 -23.86397 12.87349 1.000 53.52357 354 LEU A CA 1
ATOM 1196 C C . LEU A 1 330 ? -42.45136 -23.23414 13.18467 1.000 49.82580 354 LEU A C 1
ATOM 1197 O O . LEU A 1 330 ? -43.39009 -23.91744 13.60390 1.000 47.62160 354 LEU A O 1
ATOM 1202 N N . SER A 1 331 ? -42.54087 -21.92475 12.97987 1.000 49.40381 355 SER A N 1
ATOM 1203 C CA . SER A 1 331 ? -43.82096 -21.24931 13.11040 1.000 50.52415 355 SER A CA 1
ATOM 1204 C C . SER A 1 331 ? -44.69949 -21.58019 11.90519 1.000 48.57162 355 SER A C 1
ATOM 1205 O O . SER A 1 331 ? -44.20503 -21.64735 10.77510 1.000 47.84204 355 SER A O 1
ATOM 1208 N N . PRO A 1 332 ? -46.00011 -21.79195 12.10940 1.000 47.30201 356 PRO A N 1
ATOM 1209 C CA . PRO A 1 332 ? -46.85663 -22.23960 11.00284 1.000 43.26374 356 PRO A CA 1
ATOM 1210 C C . PRO A 1 332 ? -47.14972 -21.14001 9.99456 1.000 43.87659 356 PRO A C 1
ATOM 1211 O O . PRO A 1 332 ? -48.29412 -20.69028 9.87492 1.000 42.76797 356 PRO A O 1
ATOM 1215 N N . GLN A 1 333 ? -46.13200 -20.70302 9.25753 1.000 33.42827 357 GLN A N 1
ATOM 1216 C CA . GLN A 1 333 ? -46.33024 -19.65112 8.27350 1.000 37.59144 357 GLN A CA 1
ATOM 1217 C C . GLN A 1 333 ? -45.20571 -19.69823 7.25177 1.000 41.30140 357 GLN A C 1
ATOM 1218 O O . GLN A 1 333 ? -44.11153 -20.19727 7.52421 1.000 40.77981 357 GLN A O 1
ATOM 1224 N N . PHE A 1 334 ? -45.50023 -19.17282 6.06486 1.000 33.77525 358 PHE A N 1
ATOM 1225 C CA . PHE A 1 334 ? -44.51811 -19.02306 5.00326 1.000 36.12850 358 PHE A CA 1
ATOM 1226 C C . PHE A 1 334 ? -44.78675 -17.71051 4.28113 1.000 39.08176 358 PHE A C 1
ATOM 1227 O O . PHE A 1 334 ? -45.86363 -17.12092 4.40826 1.000 39.34152 358 PHE A O 1
ATOM 1235 N N . SER A 1 335 ? -43.79248 -17.24960 3.52355 1.000 34.68513 359 SER A N 1
ATOM 1236 C CA . SER A 1 335 ? -43.92064 -15.98727 2.80858 1.000 36.63507 359 SER A CA 1
ATOM 1237 C C . SER A 1 335 ? -43.15520 -16.06390 1.49543 1.000 37.01761 359 SER A C 1
ATOM 1238 O O . SER A 1 335 ? -42.27427 -16.90872 1.31197 1.000 33.99520 359 SER A O 1
ATOM 1241 N N . PHE A 1 336 ? -43.50753 -15.16209 0.58084 1.000 34.54276 360 PHE A N 1
ATOM 1242 C CA . PHE A 1 336 ? -42.92636 -15.10171 -0.75364 1.000 32.23689 360 PHE A CA 1
ATOM 1243 C C . PHE A 1 336 ? -42.35041 -13.71736 -1.00490 1.000 34.79453 360 PHE A C 1
ATOM 1244 O O . PHE A 1 336 ? -43.02751 -12.70926 -0.77486 1.000 37.00549 360 PHE A O 1
ATOM 1252 N N . TYR A 1 337 ? -41.11335 -13.67269 -1.49324 1.000 32.83050 361 TYR A N 1
ATOM 1253 C CA . TYR A 1 337 ? -40.51872 -12.45718 -2.03560 1.000 39.83325 361 TYR A CA 1
ATOM 1254 C C . TYR A 1 337 ? -40.23507 -12.69088 -3.51221 1.000 39.55194 361 TYR A C 1
ATOM 1255 O O . TYR A 1 337 ? -39.42251 -13.55420 -3.86134 1.000 42.90604 361 TYR A O 1
ATOM 1264 N N . ILE A 1 338 ? -40.91554 -11.93852 -4.37325 1.000 40.49704 362 ILE A N 1
ATOM 1265 C CA . ILE A 1 338 ? -40.81386 -12.09494 -5.82031 1.000 41.89944 362 ILE A CA 1
ATOM 1266 C C . ILE A 1 338 ? -40.02319 -10.91389 -6.36277 1.000 46.47045 362 ILE A C 1
ATOM 1267 O O . ILE A 1 338 ? -40.47900 -9.76440 -6.30121 1.000 44.54945 362 ILE A O 1
ATOM 1272 N N . SER A 1 339 ? -38.83916 -11.19827 -6.89953 1.000 48.33191 363 SER A N 1
ATOM 1273 C CA . SER A 1 339 ? -37.98682 -10.17424 -7.50492 1.000 51.83571 363 SER A CA 1
ATOM 1274 C C . SER A 1 339 ? -37.23124 -10.80358 -8.66322 1.000 57.05935 363 SER A C 1
ATOM 1275 O O . SER A 1 339 ? -36.04208 -11.12901 -8.55571 1.000 56.44425 363 SER A O 1
ATOM 1278 N N . PRO A 1 340 ? -37.90175 -10.99587 -9.80398 1.000 61.86622 364 PRO A N 1
ATOM 1279 C CA . PRO A 1 340 ? -37.24366 -11.63795 -10.95359 1.000 62.97908 364 PRO A CA 1
ATOM 1280 C C . PRO A 1 340 ? -36.21572 -10.75776 -11.64629 1.000 68.26293 364 PRO A C 1
ATOM 1281 O O . PRO A 1 340 ? -35.54054 -11.23909 -12.56669 1.000 71.03329 364 PRO A O 1
ATOM 1285 N N . GLU A 1 341 ? -36.07527 -9.49319 -11.24368 1.000 78.30916 365 GLU A N 1
ATOM 1286 C CA . GLU A 1 341 ? -35.10741 -8.61658 -11.89447 1.000 82.13483 365 GLU A CA 1
ATOM 1287 C C . GLU A 1 341 ? -33.67903 -9.01341 -11.53923 1.000 83.16328 365 GLU A C 1
ATOM 1288 O O . GLU A 1 341 ? -32.82901 -9.17211 -12.42328 1.000 84.47564 365 GLU A O 1
ATOM 1294 N N . ASP A 1 342 ? -33.39598 -9.17921 -10.24803 1.000 83.72807 366 ASP A N 1
ATOM 1295 C CA . ASP A 1 342 ? -32.06104 -9.52232 -9.77553 1.000 85.62440 366 ASP A CA 1
ATOM 1296 C C . ASP A 1 342 ? -31.96040 -10.96251 -9.28772 1.000 82.71033 366 ASP A C 1
ATOM 1297 O O . ASP A 1 342 ? -30.98137 -11.31356 -8.62080 1.000 85.25748 366 ASP A O 1
ATOM 1302 N N . ASN A 1 343 ? -32.94465 -11.80263 -9.60580 1.000 71.49482 367 ASN A N 1
ATOM 1303 C CA . ASN A 1 343 ? -32.92588 -13.21579 -9.22698 1.000 70.44292 367 ASN A CA 1
ATOM 1304 C C . ASN A 1 343 ? -32.72637 -13.38419 -7.72233 1.000 69.14657 367 ASN A C 1
ATOM 1305 O O . ASN A 1 343 ? -31.96405 -14.23785 -7.26359 1.000 67.30973 367 ASN A O 1
ATOM 1310 N N . THR A 1 344 ? -33.42088 -12.55697 -6.94314 1.000 55.90584 368 THR A N 1
ATOM 1311 C CA . THR A 1 344 ? -33.40634 -12.65746 -5.49000 1.000 47.53179 368 THR A CA 1
ATOM 1312 C C . THR A 1 344 ? -34.71254 -13.20979 -4.93227 1.000 44.48364 368 THR A C 1
ATOM 1313 O O . THR A 1 344 ? -34.90824 -13.19380 -3.71237 1.000 42.75024 368 THR A O 1
ATOM 1317 N N . SER A 1 345 ? -35.60968 -13.69173 -5.79298 1.000 45.85702 369 SER A N 1
ATOM 1318 C CA . SER A 1 345 ? -36.87123 -14.25172 -5.32593 1.000 42.54966 369 SER A CA 1
ATOM 1319 C C . SER A 1 345 ? -36.61457 -15.37992 -4.33628 1.000 39.83728 369 SER A C 1
ATOM 1320 O O . SER A 1 345 ? -35.71272 -16.20098 -4.52545 1.000 39.78542 369 SER A O 1
ATOM 1323 N N . THR A 1 346 ? -37.42015 -15.42249 -3.27636 1.000 37.45363 370 THR A N 1
ATOM 1324 C CA . THR A 1 346 ? -37.18731 -16.36091 -2.18890 1.000 37.20778 370 THR A CA 1
ATOM 1325 C C . THR A 1 346 ? -38.51360 -16.81120 -1.59619 1.000 40.93576 370 THR A C 1
ATOM 1326 O O . THR A 1 346 ? -39.44753 -16.01588 -1.46303 1.000 34.23008 370 THR A O 1
ATOM 1330 N N . PHE A 1 347 ? -38.57850 -18.08964 -1.23724 1.000 35.84602 371 PHE A N 1
ATOM 1331 C CA . PHE A 1 347 ? -39.68921 -18.66221 -0.48889 1.000 28.53368 371 PHE A CA 1
ATOM 1332 C C . PHE A 1 347 ? -39.20418 -18.93697 0.92871 1.000 39.14099 371 PHE A C 1
ATOM 1333 O O . PHE A 1 347 ? -38.25397 -19.70261 1.12310 1.000 39.65323 371 PHE A O 1
ATOM 1341 N N . LEU A 1 348 ? -39.83880 -18.30121 1.91034 1.000 36.25147 372 LEU A N 1
ATOM 1342 C CA . LEU A 1 348 ? -39.43852 -18.41530 3.30556 1.000 36.16551 372 LEU A CA 1
ATOM 1343 C C . LEU A 1 348 ? -40.44310 -19.26031 4.07288 1.000 41.12423 372 LEU A C 1
ATOM 1344 O O . LEU A 1 348 ? -41.65675 -19.11346 3.89546 1.000 38.87295 372 LEU A O 1
ATOM 1349 N N . VAL A 1 349 ? -39.93119 -20.13772 4.93215 1.000 34.47935 373 VAL A N 1
ATOM 1350 C CA . VAL A 1 349 ? -40.75259 -20.95126 5.81788 1.000 35.44742 373 VAL A CA 1
ATOM 1351 C C . VAL A 1 349 ? -40.42202 -20.57745 7.25469 1.000 38.71037 373 VAL A C 1
ATOM 1352 O O . VAL A 1 349 ? -39.24447 -20.45470 7.61376 1.000 41.87709 373 VAL A O 1
ATOM 1356 N N . GLY A 1 350 ? -41.45895 -20.39496 8.07243 1.000 37.07913 374 GLY A N 1
ATOM 1357 C CA . GLY A 1 350 ? -41.29364 -20.17357 9.49173 1.000 40.91034 374 GLY A CA 1
ATOM 1358 C C . GLY A 1 350 ? -41.42272 -18.73603 9.94460 1.000 46.10068 374 GLY A C 1
ATOM 1359 O O . GLY A 1 350 ? -41.44660 -18.48905 11.15645 1.000 49.42729 374 GLY A O 1
ATOM 1360 N N . GLY A 1 351 ? -41.50269 -17.78471 9.02484 1.000 54.66684 375 GLY A N 1
ATOM 1361 C CA . GLY A 1 351 ? -41.62790 -16.39540 9.42144 1.000 59.41905 375 GLY A CA 1
ATOM 1362 C C . GLY A 1 351 ? -41.33305 -15.47121 8.25272 1.000 58.27129 375 GLY A C 1
ATOM 1363 O O . GLY A 1 351 ? -41.41644 -15.86747 7.09241 1.000 56.99048 375 GLY A O 1
ATOM 1364 N N . VAL A 1 352 ? -40.99276 -14.23046 8.59982 1.000 47.05047 376 VAL A N 1
ATOM 1365 C CA . VAL A 1 352 ? -40.71272 -13.18300 7.63063 1.000 48.11708 376 VAL A CA 1
ATOM 1366 C C . VAL A 1 352 ? -39.35632 -12.57155 7.95490 1.000 50.31955 376 VAL A C 1
ATOM 1367 O O . VAL A 1 352 ? -38.73082 -12.88651 8.96750 1.000 50.89810 376 VAL A O 1
ATOM 1371 N N . SER A 1 353 ? -38.90849 -11.68003 7.07490 1.000 60.28842 377 SER A N 1
ATOM 1372 C CA . SER A 1 353 ? -37.63850 -10.99026 7.25127 1.000 63.83782 377 SER A CA 1
ATOM 1373 C C . SER A 1 353 ? -37.77105 -9.56581 6.73912 1.000 62.77051 377 SER A C 1
ATOM 1374 O O . SER A 1 353 ? -38.22694 -9.34883 5.61288 1.000 60.11588 377 SER A O 1
ATOM 1377 N N . LYS A 1 354 ? -37.36788 -8.60066 7.56881 1.000 59.51506 378 LYS A N 1
ATOM 1378 C CA . LYS A 1 354 ? -37.46758 -7.19147 7.20898 1.000 57.13250 378 LYS A CA 1
ATOM 1379 C C . LYS A 1 354 ? -36.68090 -6.83915 5.95359 1.000 58.17866 378 LYS A C 1
ATOM 1380 O O . LYS A 1 354 ? -36.87864 -5.74796 5.40788 1.000 62.61741 378 LYS A O 1
ATOM 1386 N N . SER A 1 355 ? -35.79833 -7.72091 5.48498 1.000 57.72316 379 SER A N 1
ATOM 1387 C CA . SER A 1 355 ? -35.01769 -7.44662 4.28613 1.000 58.94685 379 SER A CA 1
ATOM 1388 C C . SER A 1 355 ? -35.82761 -7.58282 3.00332 1.000 58.43591 379 SER A C 1
ATOM 1389 O O . SER A 1 355 ? -35.31456 -7.25030 1.92890 1.000 55.34633 379 SER A O 1
ATOM 1392 N N . PHE A 1 356 ? -37.07331 -8.05150 3.08622 1.000 48.71110 380 PHE A N 1
ATOM 1393 C CA . PHE A 1 356 ? -37.90273 -8.26343 1.90995 1.000 47.96674 380 PHE A CA 1
ATOM 1394 C C . PHE A 1 356 ? -39.10669 -7.33530 1.82928 1.000 47.16269 380 PHE A C 1
ATOM 1395 O O . PHE A 1 356 ? -39.78213 -7.32157 0.79469 1.000 47.08318 380 PHE A O 1
ATOM 1403 N N . TYR A 1 357 ? -39.39752 -6.56308 2.87458 1.000 45.41260 381 TYR A N 1
ATOM 1404 C CA . TYR A 1 357 ? -40.56200 -5.69014 2.84613 1.000 45.83112 381 TYR A CA 1
ATOM 1405 C C . TYR A 1 357 ? -40.27165 -4.41286 3.61862 1.000 50.95392 381 TYR A C 1
ATOM 1406 O O . TYR A 1 357 ? -39.36983 -4.35725 4.45896 1.000 51.91110 381 TYR A O 1
ATOM 1415 N N . GLU A 1 358 ? -41.05727 -3.38314 3.31596 1.000 63.01124 382 GLU A N 1
ATOM 1416 C CA . GLU A 1 358 ? -40.97786 -2.09344 3.98087 1.000 66.46323 382 GLU A CA 1
ATOM 1417 C C . GLU A 1 358 ? -42.28984 -1.81401 4.69970 1.000 64.93136 382 GLU A C 1
ATOM 1418 O O . GLU A 1 358 ? -43.34442 -2.33900 4.32791 1.000 60.27176 382 GLU A O 1
ATOM 1424 N N . GLY A 1 359 ? -42.21565 -0.98260 5.73726 1.000 65.81342 383 GLY A N 1
ATOM 1425 C CA . GLY A 1 359 ? -43.40975 -0.66461 6.49388 1.000 65.16803 383 GLY A CA 1
ATOM 1426 C C . GLY A 1 359 ? -43.90318 -1.85199 7.30490 1.000 64.54645 383 GLY A C 1
ATOM 1427 O O . GLY A 1 359 ? -43.13309 -2.71438 7.73831 1.000 62.55719 383 GLY A O 1
ATOM 1428 N N . SER A 1 360 ? -45.21626 -1.89659 7.50566 1.000 58.06194 384 SER A N 1
ATOM 1429 C CA . SER A 1 360 ? -45.85477 -2.92570 8.30939 1.000 60.32610 384 SER A CA 1
ATOM 1430 C C . SER A 1 360 ? -46.60717 -3.91044 7.42348 1.000 58.35113 384 SER A C 1
ATOM 1431 O O . SER A 1 360 ? -46.86658 -3.65530 6.24411 1.000 51.56549 384 SER A O 1
ATOM 1434 N N . ILE A 1 361 ? -46.95784 -5.04728 8.01538 1.000 52.26994 385 ILE A N 1
ATOM 1435 C CA . ILE A 1 361 ? -47.67973 -6.11112 7.32811 1.000 47.38756 385 ILE A CA 1
ATOM 1436 C C . ILE A 1 361 ? -49.15072 -6.00823 7.70669 1.000 47.64935 385 ILE A C 1
ATOM 1437 O O . ILE A 1 361 ? -49.49729 -6.02220 8.89424 1.000 52.96494 385 ILE A O 1
ATOM 1442 N N . TYR A 1 362 ? -50.01486 -5.90233 6.70136 1.000 46.17518 386 TYR A N 1
ATOM 1443 C CA . TYR A 1 362 ? -51.45464 -5.80590 6.90410 1.000 47.35849 386 TYR A CA 1
ATOM 1444 C C . TYR A 1 362 ? -52.06425 -7.19579 6.77788 1.000 39.38736 386 TYR A C 1
ATOM 1445 O O . TYR A 1 362 ? -51.91267 -7.84895 5.74112 1.000 42.52777 386 TYR A O 1
ATOM 1454 N N . MET A 1 363 ? -52.74730 -7.64313 7.83041 1.000 42.07408 387 MET A N 1
ATOM 1455 C CA . MET A 1 363 ? -53.30700 -8.98861 7.87958 1.000 42.42622 387 MET A CA 1
ATOM 1456 C C . MET A 1 363 ? -54.74125 -8.98582 7.36512 1.000 40.98220 387 MET A C 1
ATOM 1457 O O . MET A 1 363 ? -55.55018 -8.13888 7.75829 1.000 37.84956 387 MET A O 1
ATOM 1462 N N . LEU A 1 364 ? -55.04931 -9.93895 6.49100 1.000 38.86431 388 LEU A N 1
ATOM 1463 C CA . LEU A 1 364 ? -56.38436 -10.10840 5.93485 1.000 32.12091 388 LEU A CA 1
ATOM 1464 C C . LEU A 1 364 ? -56.89144 -11.49385 6.31128 1.000 34.95790 388 LEU A C 1
ATOM 1465 O O . LEU A 1 364 ? -56.22826 -12.49536 5.99030 1.000 37.99823 388 LEU A O 1
ATOM 1470 N N . PRO A 1 365 ? -58.03467 -11.61452 6.98618 1.000 36.20551 389 PRO A N 1
ATOM 1471 C CA . PRO A 1 365 ? -58.50097 -12.94162 7.40660 1.000 32.55288 389 PRO A CA 1
ATOM 1472 C C . PRO A 1 365 ? -58.95169 -13.77860 6.21983 1.000 33.53171 389 PRO A C 1
ATOM 1473 O O . PRO A 1 365 ? -59.53280 -13.26861 5.25864 1.000 35.72917 389 PRO A O 1
ATOM 1477 N N . VAL A 1 366 ? -58.67629 -15.07746 6.29872 1.000 29.04621 390 VAL A N 1
ATOM 1478 C CA . VAL A 1 366 ? -59.11489 -16.02500 5.27887 1.000 27.31611 390 VAL A CA 1
ATOM 1479 C C . VAL A 1 366 ? -60.55583 -16.42885 5.56272 1.000 29.56127 390 VAL A C 1
ATOM 1480 O O . VAL A 1 366 ? -60.88716 -16.84190 6.67939 1.000 34.05771 390 VAL A O 1
ATOM 1484 N N . VAL A 1 367 ? -61.41571 -16.31960 4.54718 1.000 30.65127 391 VAL A N 1
ATOM 1485 C CA . VAL A 1 367 ? -62.84481 -16.53812 4.76001 1.000 28.65471 391 VAL A CA 1
ATOM 1486 C C . VAL A 1 367 ? -63.19224 -18.02221 4.75586 1.000 34.14384 391 VAL A C 1
ATOM 1487 O O . VAL A 1 367 ? -64.19934 -18.42870 5.34788 1.000 28.60285 391 VAL A O 1
ATOM 1491 N N . LYS A 1 368 ? -62.38979 -18.84542 4.08897 1.000 28.60617 392 LYS A N 1
ATOM 1492 C CA . LYS A 1 368 ? -62.61903 -20.28307 4.03563 1.000 32.69804 392 LYS A CA 1
ATOM 1493 C C . LYS A 1 368 ? -61.28167 -20.96297 3.80307 1.000 35.87044 392 LYS A C 1
ATOM 1494 O O . LYS A 1 368 ? -60.53720 -20.56708 2.90114 1.000 35.69955 392 LYS A O 1
ATOM 1500 N N . GLU A 1 369 ? -60.97756 -21.97234 4.61554 1.000 30.23935 393 GLU A N 1
ATOM 1501 C CA . GLU A 1 369 ? -59.69527 -22.66643 4.51994 1.000 34.55471 393 GLU A CA 1
ATOM 1502 C C . GLU A 1 369 ? -59.79448 -23.70033 3.40640 1.000 37.88590 393 GLU A C 1
ATOM 1503 O O . GLU A 1 369 ? -60.12075 -24.86819 3.62394 1.000 36.30526 393 GLU A O 1
ATOM 1509 N N . TYR A 1 370 ? -59.50962 -23.24460 2.19015 1.000 32.45686 394 TYR A N 1
ATOM 1510 C CA . TYR A 1 370 ? -59.56132 -24.05986 0.98508 1.000 28.93308 394 TYR A CA 1
ATOM 1511 C C . TYR A 1 370 ? -58.52758 -23.48276 0.03133 1.000 29.74531 394 TYR A C 1
ATOM 1512 O O . TYR A 1 370 ? -57.45938 -24.06853 -0.17335 1.000 29.20817 394 TYR A O 1
ATOM 1521 N N . TYR A 1 371 ? -58.83560 -22.32435 -0.54087 1.000 28.20417 395 TYR A N 1
ATOM 1522 C CA . TYR A 1 371 ? -57.81387 -21.43319 -1.06170 1.000 29.99994 395 TYR A CA 1
ATOM 1523 C C . TYR A 1 371 ? -57.41868 -20.43664 0.02317 1.000 34.24270 395 TYR A C 1
ATOM 1524 O O . TYR A 1 371 ? -58.05499 -20.33808 1.07493 1.000 31.30666 395 TYR A O 1
ATOM 1533 N N . TRP A 1 372 ? -56.35102 -19.68444 -0.24214 1.000 27.33040 396 TRP A N 1
ATOM 1534 C CA . TRP A 1 372 ? -55.99004 -18.54857 0.60231 1.000 26.46179 396 TRP A CA 1
ATOM 1535 C C . TRP A 1 372 ? -56.82538 -17.36166 0.13065 1.000 33.87354 396 TRP A C 1
ATOM 1536 O O . TRP A 1 372 ? -56.36879 -16.48451 -0.60629 1.000 31.86077 396 TRP A O 1
ATOM 1547 N N . GLU A 1 373 ? -58.08494 -17.35204 0.57157 1.000 29.07758 397 GLU A N 1
ATOM 1548 C CA . GLU A 1 373 ? -59.13125 -16.49658 0.02367 1.000 32.13716 397 GLU A CA 1
ATOM 1549 C C . GLU A 1 373 ? -59.60323 -15.50346 1.07754 1.000 28.96508 397 GLU A C 1
ATOM 1550 O O . GLU A 1 373 ? -59.86737 -15.88596 2.22162 1.000 33.43377 397 GLU A O 1
ATOM 1556 N N . VAL A 1 374 ? -59.72569 -14.23309 0.68501 1.000 24.69570 398 VAL A N 1
ATOM 1557 C CA . VAL A 1 374 ? -60.08860 -13.15718 1.59745 1.000 29.29248 398 VAL A CA 1
ATOM 1558 C C . VAL A 1 374 ? -61.19401 -12.32051 0.96775 1.000 29.04993 398 VAL A C 1
ATOM 1559 O O . VAL A 1 374 ? -61.45400 -12.39469 -0.23495 1.000 28.69710 398 VAL A O 1
ATOM 1563 N N . GLU A 1 375 ? -61.84551 -11.51380 1.80421 1.000 29.77399 399 GLU A N 1
ATOM 1564 C CA . GLU A 1 375 ? -62.86965 -10.59949 1.31797 1.000 29.94161 399 GLU A CA 1
ATOM 1565 C C . GLU A 1 375 ? -62.24936 -9.49741 0.46906 1.000 35.34183 399 GLU A C 1
ATOM 1566 O O . GLU A 1 375 ? -61.19521 -8.95041 0.80410 1.000 35.45059 399 GLU A O 1
ATOM 1572 N N . LEU A 1 376 ? -62.92031 -9.16225 -0.62992 1.000 28.98892 400 LEU A N 1
ATOM 1573 C CA . LEU A 1 376 ? -62.54007 -8.04309 -1.48384 1.000 29.43276 400 LEU A CA 1
ATOM 1574 C C . LEU A 1 376 ? -63.71982 -7.08372 -1.56309 1.000 36.44030 400 LEU A C 1
ATOM 1575 O O . LEU A 1 376 ? -64.80737 -7.47212 -2.00353 1.000 34.86727 400 LEU A O 1
ATOM 1580 N N . ASP A 1 377 ? -63.50815 -5.83669 -1.13248 1.000 29.09449 401 ASP A N 1
ATOM 1581 C CA . ASP A 1 377 ? -64.59076 -4.86212 -1.06165 1.000 35.07790 401 ASP A CA 1
ATOM 1582 C C . ASP A 1 377 ? -64.83431 -4.12348 -2.37047 1.000 37.42163 401 ASP A C 1
ATOM 1583 O O . ASP A 1 377 ? -65.94864 -3.63474 -2.58820 1.000 37.22773 401 ASP A O 1
ATOM 1588 N N . GLY A 1 378 ? -63.83777 -4.01925 -3.23739 1.000 32.91318 402 GLY A N 1
ATOM 1589 C CA . GLY A 1 378 ? -64.03553 -3.31994 -4.49201 1.000 37.81938 402 GLY A CA 1
ATOM 1590 C C . GLY A 1 378 ? -62.73752 -3.19262 -5.25202 1.000 38.19379 402 GLY A C 1
ATOM 1591 O O . GLY A 1 378 ? -61.64571 -3.41799 -4.72122 1.000 35.37085 402 GLY A O 1
ATOM 1592 N N . ILE A 1 379 ? -62.88010 -2.82730 -6.52426 1.000 36.11905 403 ILE A N 1
ATOM 1593 C CA . ILE A 1 379 ? -61.75027 -2.59931 -7.41894 1.000 31.75351 403 ILE A CA 1
ATOM 1594 C C . ILE A 1 379 ? -62.05455 -1.37688 -8.26994 1.000 35.42305 403 ILE A C 1
ATOM 1595 O O . ILE A 1 379 ? -63.13255 -1.28268 -8.86656 1.000 34.44622 403 ILE A O 1
ATOM 1600 N N . TYR A 1 380 ? -61.10769 -0.44465 -8.32774 1.000 33.72054 404 TYR A N 1
ATOM 1601 C CA . TYR A 1 380 ? -61.19676 0.72211 -9.19303 1.000 36.73295 404 TYR A CA 1
ATOM 1602 C C . TYR A 1 380 ? -59.98119 0.75353 -10.10617 1.000 36.88161 404 TYR A C 1
ATOM 1603 O O . TYR A 1 380 ? -58.85383 0.52963 -9.65228 1.000 37.39501 404 TYR A O 1
ATOM 1612 N N . VAL A 1 381 ? -60.21857 0.99909 -11.39067 1.000 39.91638 405 VAL A N 1
ATOM 1613 C CA . VAL A 1 381 ? -59.16580 1.24643 -12.36779 1.000 38.67325 405 VAL A CA 1
ATOM 1614 C C . VAL A 1 381 ? -59.21607 2.73722 -12.66533 1.000 44.68785 405 VAL A C 1
ATOM 1615 O O . VAL A 1 381 ? -60.06350 3.20338 -13.43734 1.000 40.69569 405 VAL A O 1
ATOM 1619 N N . GLY A 1 382 ? -58.31493 3.49415 -12.04980 1.000 37.14492 406 GLY A N 1
ATOM 1620 C CA . GLY A 1 382 ? -58.48632 4.93431 -12.07215 1.000 38.10505 406 GLY A CA 1
ATOM 1621 C C . GLY A 1 382 ? -59.74979 5.27846 -11.31611 1.000 40.29810 406 GLY A C 1
ATOM 1622 O O . GLY A 1 382 ? -59.93956 4.87237 -10.16526 1.000 41.56785 406 GLY A O 1
ATOM 1623 N N . GLU A 1 383 ? -60.64022 6.01834 -11.97028 1.000 53.19481 407 GLU A N 1
ATOM 1624 C CA . GLU A 1 383 ? -61.92266 6.37822 -11.38142 1.000 57.24556 407 GLU A CA 1
ATOM 1625 C C . GLU A 1 383 ? -63.03361 5.39721 -11.73374 1.000 54.81227 407 GLU A C 1
ATOM 1626 O O . GLU A 1 383 ? -64.12435 5.48759 -11.16119 1.000 53.30969 407 GLU A O 1
ATOM 1632 N N . LYS A 1 384 ? -62.78274 4.46311 -12.64786 1.000 45.90630 408 LYS A N 1
ATOM 1633 C CA . LYS A 1 384 ? -63.80410 3.52143 -13.09315 1.000 47.40902 408 LYS A CA 1
ATOM 1634 C C . LYS A 1 384 ? -63.98279 2.42021 -12.05422 1.000 45.19673 408 LYS A C 1
ATOM 1635 O O . LYS A 1 384 ? -63.01847 1.73779 -11.68952 1.000 42.55690 408 LYS A O 1
ATOM 1641 N N . LYS A 1 385 ? -65.21394 2.23849 -11.58724 1.000 41.82681 409 LYS A N 1
ATOM 1642 C CA . LYS A 1 385 ? -65.51707 1.15050 -10.66906 1.000 38.68074 409 LYS A CA 1
ATOM 1643 C C . LYS A 1 385 ? -65.63998 -0.14889 -11.45196 1.000 39.04058 409 LYS A C 1
ATOM 1644 O O . LYS A 1 385 ? -66.47470 -0.26292 -12.35784 1.000 44.21265 409 LYS A O 1
ATOM 1650 N N . ILE A 1 386 ? -64.81622 -1.13115 -11.09216 1.000 35.90779 410 ILE A N 1
ATOM 1651 C CA . ILE A 1 386 ? -64.88850 -2.46307 -11.68886 1.000 36.10442 410 ILE A CA 1
ATOM 1652 C C . ILE A 1 386 ? -65.58845 -3.46246 -10.76451 1.000 34.67294 410 ILE A C 1
ATOM 1653 O O . ILE A 1 386 ? -66.22721 -4.40786 -11.23845 1.000 40.56671 410 ILE A O 1
ATOM 1658 N N . CYS A 1 387 ? -65.47049 -3.26939 -9.44777 1.000 38.19197 411 CYS A N 1
ATOM 1659 C CA . CYS A 1 387 ? -65.97725 -4.20149 -8.44152 1.000 38.93508 411 CYS A CA 1
ATOM 1660 C C . CYS A 1 387 ? -66.38282 -3.36703 -7.23466 1.000 39.31925 411 CYS A C 1
ATOM 1661 O O . CYS A 1 387 ? -65.70027 -2.39097 -6.91924 1.000 40.08927 411 CYS A O 1
ATOM 1664 N N . CYS A 1 388 ? -67.47995 -3.72918 -6.56548 1.000 35.32083 412 CYS A N 1
ATOM 1665 C CA . CYS A 1 388 ? -68.23175 -4.94882 -6.82378 1.000 39.63424 412 CYS A CA 1
ATOM 1666 C C . CYS A 1 388 ? -69.73693 -4.70497 -6.79083 1.000 43.30871 412 CYS A C 1
ATOM 1667 O O . CYS A 1 388 ? -70.20653 -3.70771 -6.23630 1.000 46.81106 412 CYS A O 1
ATOM 1670 N N . GLU A 1 389 ? -70.49407 -5.63469 -7.37778 1.000 45.18166 413 GLU A N 1
ATOM 1671 C CA . GLU A 1 389 ? -71.94454 -5.64243 -7.25599 1.000 45.99823 413 GLU A CA 1
ATOM 1672 C C . GLU A 1 389 ? -72.46144 -6.76927 -6.37694 1.000 43.00121 413 GLU A C 1
ATOM 1673 O O . GLU A 1 389 ? -73.56157 -6.65042 -5.83000 1.000 49.41531 413 GLU A O 1
ATOM 1679 N N . GLU A 1 390 ? -71.70606 -7.85302 -6.24125 1.000 36.96761 414 GLU A N 1
ATOM 1680 C CA . GLU A 1 390 ? -71.96075 -8.89136 -5.25976 1.000 34.91178 414 GLU A CA 1
ATOM 1681 C C . GLU A 1 390 ? -70.79461 -8.92862 -4.28322 1.000 35.26814 414 GLU A C 1
ATOM 1682 O O . GLU A 1 390 ? -69.70751 -8.42051 -4.56815 1.000 34.55358 414 GLU A O 1
ATOM 1688 N N . LYS A 1 391 ? -71.02737 -9.52651 -3.11975 1.000 33.20495 415 LYS A N 1
ATOM 1689 C CA . LYS A 1 391 ? -69.93865 -9.74844 -2.17758 1.000 31.65661 415 LYS A CA 1
ATOM 1690 C C . LYS A 1 391 ? -68.87334 -10.62188 -2.83466 1.000 31.63058 415 LYS A C 1
ATOM 1691 O O . LYS A 1 391 ? -69.16650 -11.73240 -3.28563 1.000 33.17871 415 LYS A O 1
ATOM 1697 N N . SER A 1 392 ? -67.64151 -10.11991 -2.89978 1.000 28.97012 416 SER A N 1
ATOM 1698 C CA . SER A 1 392 ? -66.59620 -10.70888 -3.72885 1.000 31.77177 416 SER A CA 1
ATOM 1699 C C . SER A 1 392 ? -65.37015 -11.06428 -2.89503 1.000 29.38361 416 SER A C 1
ATOM 1700 O O . SER A 1 392 ? -65.21721 -10.63471 -1.74855 1.000 29.98004 416 SER A O 1
ATOM 1703 N N . TYR A 1 393 ? -64.47616 -11.85141 -3.49804 1.000 25.98194 417 TYR A N 1
ATOM 1704 C CA . TYR A 1 393 ? -63.33465 -12.40606 -2.78450 1.000 26.28509 417 TYR A CA 1
ATOM 1705 C C . TYR A 1 393 ? -62.10558 -12.42613 -3.68031 1.000 30.95014 417 TYR A C 1
ATOM 1706 O O . TYR A 1 393 ? -62.20241 -12.60278 -4.89674 1.000 27.06404 417 TYR A O 1
ATOM 1715 N N . ALA A 1 394 ? -60.94565 -12.23944 -3.05933 1.000 24.90860 418 ALA A N 1
ATOM 1716 C CA . ALA A 1 394 ? -59.66116 -12.37585 -3.72660 1.000 25.84627 418 ALA A CA 1
ATOM 1717 C C . ALA A 1 394 ? -58.97750 -13.65518 -3.26142 1.000 26.35881 418 ALA A C 1
ATOM 1718 O O . ALA A 1 394 ? -59.14549 -14.08595 -2.11778 1.000 27.17844 418 ALA A O 1
ATOM 1720 N N . ILE A 1 395 ? -58.20414 -14.26299 -4.15703 1.000 25.28253 419 ILE A N 1
ATOM 1721 C CA . ILE A 1 395 ? -57.45970 -15.48093 -3.85716 1.000 23.63445 419 ILE A CA 1
ATOM 1722 C C . ILE A 1 395 ? -55.99369 -15.23164 -4.17912 1.000 31.14937 419 ILE A C 1
ATOM 1723 O O . ILE A 1 395 ? -55.66102 -14.82542 -5.29759 1.000 29.44159 419 ILE A O 1
ATOM 1728 N N . PHE A 1 396 ? -55.12077 -15.46584 -3.20371 1.000 28.53432 420 PHE A N 1
ATOM 1729 C CA . PHE A 1 396 ? -53.68709 -15.35617 -3.44245 1.000 27.27832 420 PHE A CA 1
ATOM 1730 C C . PHE A 1 396 ? -53.19094 -16.66977 -4.02691 1.000 32.93371 420 PHE A C 1
ATOM 1731 O O . PHE A 1 396 ? -53.25330 -17.71028 -3.36420 1.000 29.23295 420 PHE A O 1
ATOM 1739 N N . ASP A 1 397 ? -52.70534 -16.62169 -5.26883 1.000 27.58923 421 ASP A N 1
ATOM 1740 C CA . ASP A 1 397 ? -52.38393 -17.81680 -6.05065 1.000 32.59989 421 ASP A CA 1
ATOM 1741 C C . ASP A 1 397 ? -50.98010 -17.65233 -6.62335 1.000 34.48742 421 ASP A C 1
ATOM 1742 O O . ASP A 1 397 ? -50.79898 -17.06668 -7.69539 1.000 28.41744 421 ASP A O 1
ATOM 1747 N N . THR A 1 398 ? -49.98703 -18.18404 -5.90908 1.000 35.16293 422 THR A N 1
ATOM 1748 C CA . THR A 1 398 ? -48.60397 -18.06264 -6.35306 1.000 34.80477 422 THR A CA 1
ATOM 1749 C C . THR A 1 398 ? -48.32864 -18.86260 -7.61787 1.000 35.89497 422 THR A C 1
ATOM 1750 O O . THR A 1 398 ? -47.34160 -18.58510 -8.30913 1.000 44.03169 422 THR A O 1
ATOM 1754 N N . GLY A 1 399 ? -49.17023 -19.84981 -7.92994 1.000 30.90959 423 GLY A N 1
ATOM 1755 C CA . GLY A 1 399 ? -49.00448 -20.64917 -9.12910 1.000 31.49747 423 GLY A CA 1
ATOM 1756 C C . GLY A 1 399 ? -49.49868 -20.00475 -10.40546 1.000 39.74505 423 GLY A C 1
ATOM 1757 O O . GLY A 1 399 ? -49.29967 -20.57303 -11.48307 1.000 35.68651 423 GLY A O 1
ATOM 1758 N N . THR A 1 400 ? -50.13441 -18.84069 -10.31412 1.000 29.96361 424 THR A N 1
ATOM 1759 C CA . THR A 1 400 ? -50.63121 -18.12290 -11.47948 1.000 35.44031 424 THR A CA 1
ATOM 1760 C C . THR A 1 400 ? -49.85961 -16.81964 -11.62990 1.000 32.10268 424 THR A C 1
ATOM 1761 O O . THR A 1 400 ? -49.72376 -16.06250 -10.66524 1.000 33.01984 424 THR A O 1
ATOM 1765 N N . SER A 1 401 ? -49.34375 -16.56683 -12.83460 1.000 36.04349 425 SER A N 1
ATOM 1766 C CA . SER A 1 401 ? -48.54867 -15.36255 -13.05069 1.000 35.01603 425 SER A CA 1
ATOM 1767 C C . SER A 1 401 ? -49.42588 -14.12459 -13.20089 1.000 38.63746 425 SER A C 1
ATOM 1768 O O . SER A 1 401 ? -49.07931 -13.05390 -12.69082 1.000 36.48671 425 SER A O 1
ATOM 1771 N N . TYR A 1 402 ? -50.55875 -14.24890 -13.88583 1.000 31.61872 426 TYR A N 1
ATOM 1772 C CA . TYR A 1 402 ? -51.45550 -13.12322 -14.10387 1.000 36.17936 426 TYR A CA 1
ATOM 1773 C C . TYR A 1 402 ? -52.42998 -12.95661 -12.94103 1.000 35.34081 426 TYR A C 1
ATOM 1774 O O . TYR A 1 402 ? -52.69233 -13.88612 -12.17474 1.000 32.02107 426 TYR A O 1
ATOM 1783 N N . ASN A 1 403 ? -52.97264 -11.74674 -12.82484 1.000 26.28224 427 ASN A N 1
ATOM 1784 C CA . ASN A 1 403 ? -54.17957 -11.54128 -12.04130 1.000 24.28337 427 ASN A CA 1
ATOM 1785 C C . ASN A 1 403 ? -55.39732 -11.93707 -12.87544 1.000 26.86914 427 ASN A C 1
ATOM 1786 O O . ASN A 1 403 ? -55.32662 -12.05613 -14.10237 1.000 27.69152 427 ASN A O 1
ATOM 1791 N N . THR A 1 404 ? -56.52310 -12.15800 -12.19880 1.000 31.75403 428 THR A N 1
ATOM 1792 C CA . THR A 1 404 ? -57.75059 -12.54048 -12.88179 1.000 25.89392 428 THR A CA 1
ATOM 1793 C C . THR A 1 404 ? -58.92669 -11.72993 -12.35709 1.000 27.65020 428 THR A C 1
ATOM 1794 O O . THR A 1 404 ? -58.89874 -11.18307 -11.25129 1.000 28.51657 428 THR A O 1
ATOM 1798 N N . MET A 1 405 ? -59.96479 -11.66426 -13.18214 1.000 25.69709 429 MET A N 1
ATOM 1799 C CA . MET A 1 405 ? -61.27656 -11.15931 -12.81581 1.000 28.55898 429 MET A CA 1
ATOM 1800 C C . MET A 1 405 ? -62.31890 -12.05509 -13.46034 1.000 28.59584 429 MET A C 1
ATOM 1801 O O . MET A 1 405 ? -62.04460 -12.68390 -14.48999 1.000 28.71260 429 MET A O 1
ATOM 1806 N N . PRO A 1 406 ? -63.51246 -12.14604 -12.87658 1.000 36.80153 430 PRO A N 1
ATOM 1807 C CA . PRO A 1 406 ? -64.59884 -12.86746 -13.54572 1.000 35.69466 430 PRO A CA 1
ATOM 1808 C C . PRO A 1 406 ? -64.81759 -12.32129 -14.94999 1.000 44.81258 430 PRO A C 1
ATOM 1809 O O . PRO A 1 406 ? -64.50378 -11.16512 -15.24440 1.000 42.90275 430 PRO A O 1
ATOM 1813 N N . SER A 1 407 ? -65.35959 -13.17363 -15.82384 1.000 41.03040 431 SER A N 1
ATOM 1814 C CA . SER A 1 407 ? -65.48661 -12.80939 -17.23213 1.000 47.00363 431 SER A CA 1
ATOM 1815 C C . SER A 1 407 ? -66.22647 -11.48880 -17.40763 1.000 48.13574 431 SER A C 1
ATOM 1816 O O . SER A 1 407 ? -65.84945 -10.66298 -18.24783 1.000 47.82535 431 SER A O 1
ATOM 1819 N N . ALA A 1 408 ? -67.28190 -11.26921 -16.62084 1.000 46.04202 432 ALA A N 1
ATOM 1820 C CA . ALA A 1 408 ? -68.06995 -10.04988 -16.77024 1.000 48.37649 432 ALA A CA 1
ATOM 1821 C C . ALA A 1 408 ? -67.23167 -8.80878 -16.48960 1.000 52.54022 432 ALA A C 1
ATOM 1822 O O . ALA A 1 408 ? -67.32939 -7.80716 -17.20866 1.000 52.46114 432 ALA A O 1
ATOM 1824 N N . GLN A 1 409 ? -66.40015 -8.85465 -15.44835 1.000 43.83535 433 GLN A N 1
ATOM 1825 C CA . GLN A 1 409 ? -65.59541 -7.69296 -15.09098 1.000 41.87069 433 GLN A CA 1
ATOM 1826 C C . GLN A 1 409 ? -64.35299 -7.56110 -15.96364 1.000 45.04413 433 GLN A C 1
ATOM 1827 O O . GLN A 1 409 ? -63.87027 -6.44409 -16.17714 1.000 38.48510 433 GLN A O 1
ATOM 1833 N N . MET A 1 410 ? -63.81780 -8.67554 -16.46818 1.000 45.04774 434 MET A N 1
ATOM 1834 C CA . MET A 1 410 ? -62.64578 -8.59604 -17.33525 1.000 45.46668 434 MET A CA 1
ATOM 1835 C C . MET A 1 410 ? -62.94417 -7.78635 -18.58940 1.000 45.07272 434 MET A C 1
ATOM 1836 O O . MET A 1 410 ? -62.08001 -7.05426 -19.08619 1.000 39.19102 434 MET A O 1
ATOM 1841 N N . LYS A 1 411 ? -64.16305 -7.90889 -19.11904 1.000 50.72576 435 LYS A N 1
ATOM 1842 C CA . LYS A 1 411 ? -64.54438 -7.11986 -20.28468 1.000 51.93491 435 LYS A CA 1
ATOM 1843 C C . LYS A 1 411 ? -64.45290 -5.62788 -19.98954 1.000 52.92058 435 LYS A C 1
ATOM 1844 O O . LYS A 1 411 ? -63.92937 -4.85755 -20.80299 1.000 52.21940 435 LYS A O 1
ATOM 1850 N N . GLY A 1 412 ? -64.95075 -5.20054 -18.82642 1.000 45.57168 436 GLY A N 1
ATOM 1851 C CA . GLY A 1 412 ? -64.85941 -3.79586 -18.46602 1.000 44.29076 436 GLY A CA 1
ATOM 1852 C C . GLY A 1 412 ? -63.44117 -3.34233 -18.18618 1.000 41.59796 436 GLY A C 1
ATOM 1853 O O . GLY A 1 412 ? -63.09678 -2.18205 -18.43241 1.000 40.26397 436 GLY A O 1
ATOM 1854 N N . PHE A 1 413 ? -62.60194 -4.24210 -17.66839 1.000 36.53826 437 PHE A N 1
ATOM 1855 C CA . PHE A 1 413 ? -61.20522 -3.90200 -17.41612 1.000 35.59989 437 PHE A CA 1
ATOM 1856 C C . PHE A 1 413 ? -60.46943 -3.60874 -18.71857 1.000 36.26304 437 PHE A C 1
ATOM 1857 O O . PHE A 1 413 ? -59.78562 -2.58579 -18.84481 1.000 36.28403 437 PHE A O 1
ATOM 1865 N N . PHE A 1 414 ? -60.59836 -4.49992 -19.70439 1.000 37.55523 438 PHE A N 1
ATOM 1866 C CA . PHE A 1 414 ? -59.89040 -4.31659 -20.96666 1.000 41.52265 438 PHE A CA 1
ATOM 1867 C C . PHE A 1 414 ? -60.40833 -3.12211 -21.75729 1.000 39.86783 438 PHE A C 1
ATOM 1868 O O . PHE A 1 414 ? -59.71176 -2.64197 -22.65780 1.000 41.95539 438 PHE A O 1
ATOM 1876 N N . ASP A 1 415 ? -61.60566 -2.62856 -21.44282 1.000 54.16760 439 ASP A N 1
ATOM 1877 C CA . ASP A 1 415 ? -62.11967 -1.44496 -22.11867 1.000 55.69806 439 ASP A CA 1
ATOM 1878 C C . ASP A 1 415 ? -61.45317 -0.16264 -21.64092 1.000 57.02375 439 ASP A C 1
ATOM 1879 O O . ASP A 1 415 ? -61.51059 0.84885 -22.34822 1.000 57.40588 439 ASP A O 1
ATOM 1884 N N . VAL A 1 416 ? -60.81809 -0.18028 -20.47131 1.000 49.94570 440 VAL A N 1
ATOM 1885 C CA . VAL A 1 416 ? -60.15241 1.00220 -19.93658 1.000 46.19728 440 VAL A CA 1
ATOM 1886 C C . VAL A 1 416 ? -58.64916 0.82615 -19.78907 1.000 43.45512 440 VAL A C 1
ATOM 1887 O O . VAL A 1 416 ? -57.95542 1.81197 -19.49899 1.000 46.30876 440 VAL A O 1
ATOM 1891 N N . VAL A 1 417 ? -58.11833 -0.37603 -19.96991 1.000 39.32858 441 VAL A N 1
ATOM 1892 C CA . VAL A 1 417 ? -56.68650 -0.63320 -19.90379 1.000 38.81718 441 VAL A CA 1
ATOM 1893 C C . VAL A 1 417 ? -56.24789 -1.22530 -21.23714 1.000 38.53870 441 VAL A C 1
ATOM 1894 O O . VAL A 1 417 ? -56.37068 -2.42894 -21.46567 1.000 40.04762 441 VAL A O 1
ATOM 1898 N N . PRO A 1 418 ? -55.72904 -0.40649 -22.14645 1.000 40.96139 442 PRO A N 1
ATOM 1899 C CA . PRO A 1 418 ? -55.34961 -0.90431 -23.46901 1.000 37.03067 442 PRO A CA 1
ATOM 1900 C C . PRO A 1 418 ? -53.91601 -1.41658 -23.51376 1.000 38.88131 442 PRO A C 1
ATOM 1901 O O . PRO A 1 418 ? -53.07041 -1.07730 -22.68346 1.000 37.85498 442 PRO A O 1
ATOM 1905 N N . SER A 1 419 ? -53.66058 -2.25636 -24.51126 1.000 39.08969 443 SER A N 1
ATOM 1906 C CA . SER A 1 419 ? -52.29349 -2.60123 -24.86100 1.000 40.85002 443 SER A CA 1
ATOM 1907 C C . SER A 1 419 ? -51.71830 -1.52728 -25.77931 1.000 38.01932 443 SER A C 1
ATOM 1908 O O . SER A 1 419 ? -52.44911 -0.75523 -26.40731 1.000 39.80810 443 SER A O 1
ATOM 1911 N N . ALA A 1 420 ? -50.39168 -1.46996 -25.84545 1.000 36.57171 444 ALA A N 1
ATOM 1912 C CA . ALA A 1 420 ? -49.74554 -0.40970 -26.60462 1.000 37.40401 444 ALA A CA 1
ATOM 1913 C C . ALA A 1 420 ? -48.37613 -0.87424 -27.06492 1.000 38.63376 444 ALA A C 1
ATOM 1914 O O . ALA A 1 420 ? -47.73250 -1.67689 -26.37877 1.000 39.70794 444 ALA A O 1
ATOM 1916 N N . PRO A 1 421 ? -47.90416 -0.39114 -28.21280 1.000 42.93472 445 PRO A N 1
ATOM 1917 C CA . PRO A 1 421 ? -46.53716 -0.70902 -28.64094 1.000 47.42460 445 PRO A CA 1
ATOM 1918 C C . PRO A 1 421 ? -45.52874 -0.25825 -27.59501 1.000 46.29193 445 PRO A C 1
ATOM 1919 O O . PRO A 1 421 ? -45.58176 0.86966 -27.10082 1.000 41.48070 445 PRO A O 1
ATOM 1923 N N . CYS A 1 422 ? -44.60280 -1.15181 -27.26013 1.000 41.33258 446 CYS A N 1
ATOM 1924 C CA . CYS A 1 422 ? -43.63885 -0.88396 -26.20590 1.000 40.74665 446 CYS A CA 1
ATOM 1925 C C . CYS A 1 422 ? -42.30651 -1.52774 -26.55050 1.000 46.09065 446 CYS A C 1
ATOM 1926 O O . CYS A 1 422 ? -42.25251 -2.57919 -27.19478 1.000 45.96225 446 CYS A O 1
ATOM 1929 N N . THR A 1 423 ? -41.23340 -0.87810 -26.11204 1.000 50.62993 447 THR A N 1
ATOM 1930 C CA . THR A 1 423 ? -39.89575 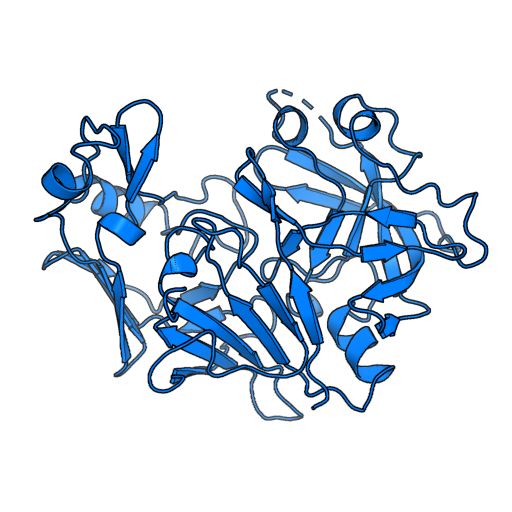-1.44610 -26.12217 1.000 54.36381 447 THR A CA 1
ATOM 1931 C C . THR A 1 423 ? -39.29383 -1.26867 -24.73523 1.000 52.90401 447 THR A C 1
ATOM 1932 O O . THR A 1 423 ? -39.82866 -0.54602 -23.89001 1.000 52.29353 447 THR A O 1
ATOM 1936 N N . GLU A 1 424 ? -38.16965 -1.94347 -24.49565 1.000 59.92423 448 GLU A N 1
ATOM 1937 C CA . GLU A 1 424 ? -37.51627 -1.82260 -23.19857 1.000 62.05563 448 GLU A CA 1
ATOM 1938 C C . GLU A 1 424 ? -37.00187 -0.41199 -22.94512 1.000 62.08477 448 GLU A C 1
ATOM 1939 O O . GLU A 1 424 ? -36.70162 -0.07013 -21.79640 1.000 65.98548 448 GLU A O 1
ATOM 1945 N N . GLU A 1 425 ? -36.91052 0.41719 -23.98320 1.000 56.39437 449 GLU A N 1
ATOM 1946 C CA . GLU A 1 425 ? -36.37741 1.76619 -23.85372 1.000 60.40550 449 GLU A CA 1
ATOM 1947 C C . GLU A 1 425 ? -37.45177 2.82532 -23.63865 1.000 57.40590 449 GLU A C 1
ATOM 1948 O O . GLU A 1 425 ? -37.11414 3.95803 -23.27741 1.000 60.57201 449 GLU A O 1
ATOM 1954 N N . ASN A 1 426 ? -38.72874 2.49668 -23.84847 1.000 56.01930 450 ASN A N 1
ATOM 1955 C CA . ASN A 1 426 ? -39.79521 3.47731 -23.70913 1.000 47.87902 450 ASN A CA 1
ATOM 1956 C C . ASN A 1 426 ? -40.98964 2.98751 -22.90200 1.000 48.28618 450 ASN A C 1
ATOM 1957 O O . ASN A 1 426 ? -41.96074 3.73737 -22.75822 1.000 46.26074 450 ASN A O 1
ATOM 1962 N N . TYR A 1 427 ? -40.95779 1.76183 -22.37490 1.000 52.64933 451 TYR A N 1
ATOM 1963 C CA . TYR A 1 427 ? -42.12191 1.26399 -21.64976 1.000 55.67113 451 TYR A CA 1
ATOM 1964 C C . TYR A 1 427 ? -42.46148 2.15471 -20.46110 1.000 50.12930 451 TYR A C 1
ATOM 1965 O O . TYR A 1 427 ? -43.64173 2.33874 -20.14235 1.000 49.20650 451 TYR A O 1
ATOM 1974 N N . GLN A 1 428 ? -41.44869 2.72298 -19.80122 1.000 43.75216 452 GLN A N 1
ATOM 1975 C CA . GLN A 1 428 ? -41.71106 3.62263 -18.68177 1.000 43.46312 452 GLN A CA 1
ATOM 1976 C C . GLN A 1 428 ? -42.42361 4.88636 -19.14613 1.000 46.45214 452 GLN A C 1
ATOM 1977 O O . GLN A 1 428 ? -43.30762 5.40010 -18.44985 1.000 38.76366 452 GLN A O 1
ATOM 1983 N N . GLU A 1 429 ? -42.05390 5.40136 -20.32052 1.000 39.24005 453 GLU A N 1
ATOM 1984 C CA . GLU A 1 429 ? -42.76346 6.54637 -20.88078 1.000 39.89501 453 GLU A CA 1
ATOM 1985 C C . GLU A 1 429 ? -44.18208 6.17184 -21.29518 1.000 39.31945 453 GLU A C 1
ATOM 1986 O O . GLU A 1 429 ? -45.13434 6.90612 -21.00605 1.000 40.55678 453 GLU A O 1
ATOM 1992 N N . VAL A 1 430 ? -44.34473 5.02899 -21.96410 1.000 38.12663 454 VAL A N 1
ATOM 1993 C CA . VAL A 1 430 ? -45.66233 4.63857 -22.46093 1.000 37.31619 454 VAL A CA 1
ATOM 1994 C C . VAL A 1 430 ? -46.64987 4.48264 -21.31095 1.000 41.15070 454 VAL A C 1
ATOM 1995 O O . VAL A 1 430 ? -47.81796 4.87693 -21.41716 1.000 34.96835 454 VAL A O 1
ATOM 1999 N N . LEU A 1 431 ? -46.20152 3.90831 -20.19781 1.000 34.27652 455 LEU A N 1
ATOM 2000 C CA . LEU A 1 431 ? -47.07981 3.57378 -19.08497 1.000 33.53297 455 LEU A CA 1
ATOM 2001 C C . LEU A 1 431 ? -47.15875 4.66326 -18.02338 1.000 35.71218 455 LEU A C 1
ATOM 2002 O O . LEU A 1 431 ? -47.81558 4.45580 -16.99796 1.000 38.52196 455 LEU A O 1
ATOM 2007 N N . LYS A 1 432 ? -46.52224 5.81474 -18.24433 1.000 35.18917 456 LYS A N 1
ATOM 2008 C CA . LYS A 1 432 ? -46.43182 6.82979 -17.19901 1.000 39.84670 456 LYS A CA 1
ATOM 2009 C C . LYS A 1 432 ? -47.80573 7.20162 -16.65356 1.000 38.42563 456 LYS A C 1
ATOM 2010 O O . LYS A 1 432 ? -48.00476 7.27273 -15.43623 1.000 38.43902 456 LYS A O 1
ATOM 2016 N N . ASN A 1 433 ? -48.76871 7.44696 -17.54108 1.000 34.66341 457 ASN A N 1
ATOM 2017 C CA . ASN A 1 433 ? -50.08497 7.93203 -17.14368 1.000 34.64525 457 ASN A CA 1
ATOM 2018 C C . ASN A 1 433 ? -51.18268 6.88959 -17.34358 1.000 33.39401 457 ASN A C 1
ATOM 2019 O O . ASN A 1 433 ? -52.35429 7.23618 -17.52039 1.000 35.66737 457 ASN A O 1
ATOM 2024 N N . TYR A 1 434 ? -50.81881 5.61199 -17.31289 1.000 36.39485 458 TYR A N 1
ATOM 2025 C CA . TYR A 1 434 ? -51.81245 4.55818 -17.23819 1.000 33.94431 458 TYR A CA 1
ATOM 2026 C C . TYR A 1 434 ? -52.54548 4.62558 -15.90180 1.000 33.77648 458 TYR A C 1
ATOM 2027 O O . TYR A 1 434 ? -52.03701 5.18913 -14.92930 1.000 34.20834 458 TYR A O 1
ATOM 2036 N N . PRO A 1 435 ? -53.74077 4.04663 -15.82806 1.000 36.62891 459 PRO A N 1
ATOM 2037 C CA . PRO A 1 435 ? -54.52635 4.13616 -14.59370 1.000 38.21272 459 PRO A CA 1
ATOM 2038 C C . PRO A 1 435 ? -53.91743 3.31180 -13.47167 1.000 43.72469 459 PRO A C 1
ATOM 2039 O O . PRO A 1 435 ? -53.33392 2.24705 -13.69036 1.000 37.77364 459 PRO A O 1
ATOM 2043 N N . VAL A 1 436 ? -54.07268 3.81539 -12.25260 1.000 35.75792 460 VAL A N 1
ATOM 2044 C CA . VAL A 1 436 ? -53.69214 3.07574 -11.05611 1.000 39.94609 460 VAL A CA 1
ATOM 2045 C C . VAL A 1 436 ? -54.85740 2.18560 -10.64924 1.000 36.21900 460 VAL A C 1
ATOM 2046 O O . VAL A 1 436 ? -56.00682 2.63788 -10.60221 1.000 35.44173 460 VAL A O 1
ATOM 2050 N N . ILE A 1 437 ? -54.56373 0.92277 -10.35607 1.000 35.88157 461 ILE A N 1
ATOM 2051 C CA . ILE A 1 437 ? -55.57468 -0.03595 -9.92203 1.000 37.50239 461 ILE A CA 1
ATOM 2052 C C . ILE A 1 437 ? -55.62121 -0.04104 -8.40144 1.000 38.99154 461 ILE A C 1
ATOM 2053 O O . ILE A 1 437 ? -54.58467 -0.17136 -7.73952 1.000 41.89730 461 ILE A O 1
ATOM 2058 N N . LYS A 1 438 ? -56.82162 0.09910 -7.84428 1.000 34.75183 462 LYS A N 1
ATOM 2059 C CA . LYS A 1 438 ? -57.02113 0.11491 -6.40064 1.000 30.82845 462 LYS A CA 1
ATOM 2060 C C . LYS A 1 438 ? -57.85777 -1.09061 -5.99670 1.000 33.15315 462 LYS A C 1
ATOM 2061 O O . LYS A 1 438 ? -59.00714 -1.22339 -6.42953 1.000 37.28364 462 LYS A O 1
ATOM 2067 N N . TYR A 1 439 ? -57.27557 -1.97054 -5.18459 1.000 33.50571 463 TYR A N 1
ATOM 2068 C CA . TYR A 1 439 ? -58.00809 -3.03886 -4.51602 1.000 35.81545 463 TYR A CA 1
ATOM 2069 C C . TYR A 1 439 ? -58.34135 -2.58480 -3.10198 1.000 35.36905 463 TYR A C 1
ATOM 2070 O O . TYR A 1 439 ? -57.46317 -2.09968 -2.37952 1.000 36.47670 463 TYR A O 1
ATOM 2079 N N . LEU A 1 440 ? -59.60588 -2.73118 -2.71467 1.000 32.95610 464 LEU A N 1
ATOM 2080 C CA . LEU A 1 440 ? -60.09452 -2.26831 -1.42148 1.000 33.94441 464 LEU A CA 1
ATOM 2081 C C . LEU A 1 440 ? -60.34098 -3.47168 -0.52141 1.000 42.56075 464 LEU A C 1
ATOM 2082 O O . LEU A 1 440 ? -61.19485 -4.31185 -0.82377 1.000 38.86454 464 LEU A O 1
ATOM 2087 N N . PHE A 1 441 ? -59.59137 -3.55325 0.57581 1.000 34.55187 465 PHE A N 1
ATOM 2088 C CA . PHE A 1 441 ? -59.74755 -4.60218 1.58466 1.000 37.36088 465 PHE A CA 1
ATOM 2089 C C . PHE A 1 441 ? -60.11063 -3.91443 2.89603 1.000 44.75116 465 PHE A C 1
ATOM 2090 O O . PHE A 1 441 ? -59.25950 -3.70986 3.76477 1.000 48.79266 465 PHE A O 1
ATOM 2098 N N . GLY A 1 442 ? -61.38389 -3.55777 3.03723 1.000 50.71465 466 GLY A N 1
ATOM 2099 C CA . GLY A 1 442 ? -61.81349 -2.77446 4.17846 1.000 52.13672 466 GLY A CA 1
ATOM 2100 C C . GLY A 1 442 ? -61.21277 -1.38517 4.14889 1.000 55.82381 466 GLY A C 1
ATOM 2101 O O . GLY A 1 442 ? -61.45362 -0.62100 3.20938 1.000 58.99355 466 GLY A O 1
ATOM 2102 N N . ASP A 1 443 ? -60.42142 -1.04720 5.16558 1.000 69.43936 467 ASP A N 1
ATOM 2103 C CA . ASP A 1 443 ? -59.72671 0.23233 5.20486 1.000 72.03582 467 ASP A CA 1
ATOM 2104 C C . ASP A 1 443 ? -58.37268 0.19503 4.50974 1.000 71.34497 467 ASP A C 1
ATOM 2105 O O . ASP A 1 443 ? -57.73250 1.24383 4.37707 1.000 74.36944 467 ASP A O 1
ATOM 2110 N N . LEU A 1 444 ? -57.92583 -0.97572 4.06495 1.000 55.83470 468 LEU A N 1
ATOM 2111 C CA . LEU A 1 444 ? -56.63807 -1.11882 3.39986 1.000 52.60030 468 LEU A CA 1
ATOM 2112 C C . LEU A 1 444 ? -56.81286 -0.90076 1.90136 1.000 52.77855 468 LEU A C 1
ATOM 2113 O O . LEU A 1 444 ? -57.57811 -1.61910 1.24968 1.000 48.36329 468 LEU A O 1
ATOM 2118 N N . VAL A 1 445 ? -56.10653 0.08684 1.35959 1.000 53.12172 469 VAL A N 1
ATOM 2119 C CA . VAL A 1 445 ? -56.11651 0.37479 -0.07005 1.000 48.96449 469 VAL A CA 1
ATOM 2120 C C . VAL A 1 445 ? -54.81336 -0.13849 -0.66554 1.000 46.97259 469 VAL A C 1
ATOM 2121 O O . VAL A 1 445 ? -53.72941 0.34630 -0.31960 1.000 49.19811 469 VAL A O 1
ATOM 2125 N N . ILE A 1 446 ? -54.91486 -1.11481 -1.56160 1.000 35.39026 470 ILE A N 1
ATOM 2126 C CA . ILE A 1 446 ? -53.75933 -1.71056 -2.22296 1.000 36.87323 470 ILE A CA 1
ATOM 2127 C C . ILE A 1 446 ? -53.71379 -1.18934 -3.65254 1.000 40.19530 470 ILE A C 1
ATOM 2128 O O . ILE A 1 446 ? -54.62801 -1.44710 -4.44585 1.000 39.94417 470 ILE A O 1
ATOM 2133 N N . GLU A 1 447 ? -52.65220 -0.46045 -3.98211 1.000 44.65956 471 GLU A N 1
ATOM 2134 C CA . GLU A 1 447 ? -52.47871 0.11222 -5.30825 1.000 43.03524 471 GLU A CA 1
ATOM 2135 C C . GLU A 1 447 ? -51.60177 -0.78679 -6.16868 1.000 47.82106 471 GLU A C 1
ATOM 2136 O O . GLU A 1 447 ? -50.61604 -1.35642 -5.69068 1.000 46.46926 471 GLU A O 1
ATOM 2142 N N . LEU A 1 448 ? -51.97217 -0.91287 -7.44032 1.000 38.56578 472 LEU A N 1
ATOM 2143 C CA . LEU A 1 448 ? -51.15762 -1.58567 -8.44454 1.000 32.26151 472 LEU A CA 1
ATOM 2144 C C . LEU A 1 448 ? -50.78536 -0.56440 -9.50897 1.000 39.19507 472 LEU A C 1
ATOM 2145 O O . LEU A 1 448 ? -51.66925 0.03728 -10.12849 1.000 36.30390 472 LEU A O 1
ATOM 2150 N N . LEU A 1 449 ? -49.48459 -0.36625 -9.71757 1.000 38.43730 473 LEU A N 1
ATOM 2151 C CA . LEU A 1 449 ? -49.03945 0.63627 -10.67252 1.000 40.95961 473 LEU A CA 1
ATOM 2152 C C . LEU A 1 449 ? -48.91547 0.03934 -12.06728 1.000 38.52787 473 LEU A C 1
ATOM 2153 O O . LEU A 1 449 ? -48.77806 -1.17710 -12.22734 1.000 38.46435 473 LEU A O 1
ATOM 2158 N N . PRO A 1 450 ? -48.96286 0.88159 -13.10477 1.000 34.10205 474 PRO A N 1
ATOM 2159 C CA . PRO A 1 450 ? -48.88211 0.35677 -14.48176 1.000 36.43135 474 PRO A CA 1
ATOM 2160 C C . PRO A 1 450 ? -47.68282 -0.54438 -14.73331 1.000 35.10259 474 PRO A C 1
ATOM 2161 O O . PRO A 1 450 ? -47.82968 -1.61725 -15.33421 1.000 35.87760 474 PRO A O 1
ATOM 2165 N N . GLU A 1 451 ? -46.49116 -0.14005 -14.29299 1.000 33.50502 475 GLU A N 1
ATOM 2166 C CA . GLU A 1 451 ? -45.32241 -0.98400 -14.49534 1.000 32.70324 475 GLU A CA 1
ATOM 2167 C C . GLU A 1 451 ? -45.39762 -2.28761 -13.71370 1.000 37.56478 475 GLU A C 1
ATOM 2168 O O . GLU A 1 451 ? -44.53944 -3.15436 -13.90676 1.000 36.81934 475 GLU A O 1
ATOM 2174 N N . GLU A 1 452 ? -46.39304 -2.44977 -12.84530 1.000 37.36213 476 GLU A N 1
ATOM 2175 C CA . GLU A 1 452 ? -46.55300 -3.67412 -12.07242 1.000 42.29052 476 GLU A CA 1
ATOM 2176 C C . GLU A 1 452 ? -47.59994 -4.61283 -12.65437 1.000 40.57965 476 GLU A C 1
ATOM 2177 O O . GLU A 1 452 ? -47.40618 -5.83192 -12.63051 1.000 43.72894 476 GLU A O 1
ATOM 2183 N N . TYR A 1 453 ? -48.70542 -4.08433 -13.18434 1.000 33.00771 477 TYR A N 1
ATOM 2184 C CA . TYR A 1 453 ? -49.72155 -4.93331 -13.79119 1.000 34.11436 477 TYR A CA 1
ATOM 2185 C C . TYR A 1 453 ? -49.59848 -5.02317 -15.30636 1.000 35.87275 477 TYR A C 1
ATOM 2186 O O . TYR A 1 453 ? -50.27087 -5.86140 -15.91638 1.000 32.27298 477 TYR A O 1
ATOM 2195 N N . MET A 1 454 ? -48.76328 -4.19326 -15.92312 1.000 33.59203 478 MET A N 1
ATOM 2196 C CA . MET A 1 454 ? -48.44074 -4.31077 -17.33651 1.000 34.13132 478 MET A CA 1
ATOM 2197 C C . MET A 1 454 ? -47.10489 -5.02565 -17.49535 1.000 40.12686 478 MET A C 1
ATOM 2198 O O . MET A 1 454 ? -46.21323 -4.90551 -16.65201 1.000 40.24202 478 MET A O 1
ATOM 2203 N N . ILE A 1 455 ? -46.97503 -5.78195 -18.58517 1.000 41.15735 479 ILE A N 1
ATOM 2204 C CA . ILE A 1 455 ? -45.74330 -6.49419 -18.88987 1.000 41.99768 479 ILE A CA 1
ATOM 2205 C C . ILE A 1 455 ? -45.40152 -6.28500 -20.35736 1.000 44.46926 479 ILE A C 1
ATOM 2206 O O . ILE A 1 455 ? -46.26010 -5.97301 -21.18513 1.000 41.40464 479 ILE A O 1
ATOM 2211 N N . LEU A 1 456 ? -44.12083 -6.45622 -20.67008 1.000 44.93414 480 LEU A N 1
ATOM 2212 C CA . LEU A 1 456 ? -43.64004 -6.35623 -22.03976 1.000 49.42242 480 LEU A CA 1
ATOM 2213 C C . LEU A 1 456 ? -43.69141 -7.73180 -22.69049 1.000 54.54729 480 LEU A C 1
ATOM 2214 O O . LEU A 1 456 ? -43.13637 -8.69820 -22.15727 1.000 54.91604 480 LEU A O 1
ATOM 2219 N N . ASN A 1 457 ? -44.36425 -7.81846 -23.83614 1.000 55.47366 481 ASN A N 1
ATOM 2220 C CA . ASN A 1 457 ? -44.52071 -9.09250 -24.53341 1.000 54.52565 481 ASN A CA 1
ATOM 2221 C C . ASN A 1 457 ? -44.61440 -8.81284 -26.02590 1.000 63.09613 481 ASN A C 1
ATOM 2222 O O . ASN A 1 457 ? -45.58245 -8.19726 -26.48259 1.000 57.59330 481 ASN A O 1
ATOM 2227 N N . GLU A 1 458 ? -43.61189 -9.26515 -26.77910 1.000 74.81091 482 GLU A N 1
ATOM 2228 C CA . GLU A 1 458 ? -43.58714 -9.12358 -28.23341 1.000 73.56585 482 GLU A CA 1
ATOM 2229 C C . GLU A 1 458 ? -43.73268 -7.65734 -28.64607 1.000 73.98284 482 GLU A C 1
ATOM 2230 O O . GLU A 1 458 ? -44.61624 -7.28134 -29.41933 1.000 73.23713 482 GLU A O 1
ATOM 2236 N N . GLU A 1 459 ? -42.84109 -6.82703 -28.10665 1.000 68.15035 483 GLU A N 1
ATOM 2237 C CA . GLU A 1 459 ? -42.76303 -5.41742 -28.48895 1.000 69.70414 483 GLU A CA 1
ATOM 2238 C C . GLU A 1 459 ? -44.07959 -4.69183 -28.21413 1.000 64.86238 483 GLU A C 1
ATOM 2239 O O . GLU A 1 459 ? -44.54404 -3.88076 -29.01791 1.000 61.83658 483 GLU A O 1
ATOM 2245 N N . SER A 1 460 ? -44.68876 -4.98432 -27.06717 1.000 59.16972 484 SER 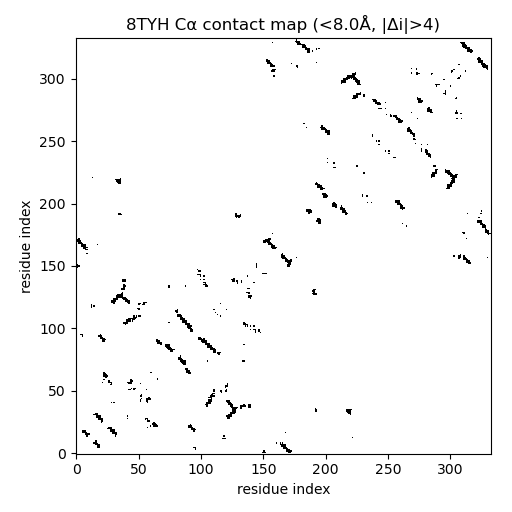A N 1
ATOM 2246 C CA . SER A 1 460 ? -45.94025 -4.34177 -26.69315 1.000 52.94544 484 SER A CA 1
ATOM 2247 C C . SER A 1 460 ? -46.13870 -4.46363 -25.19083 1.000 48.08915 484 SER A C 1
ATOM 2248 O O . SER A 1 460 ? -45.77029 -5.47594 -24.59157 1.000 44.22272 484 SER A O 1
ATOM 2251 N N . CYS A 1 461 ? -46.70975 -3.42100 -24.59202 1.000 43.72341 485 CYS A N 1
ATOM 2252 C CA . CYS A 1 461 ? -47.15485 -3.48416 -23.20673 1.000 37.94798 485 CYS A CA 1
ATOM 2253 C C . CYS A 1 461 ? -48.54278 -4.10810 -23.16776 1.000 42.38209 485 CYS A C 1
ATOM 2254 O O . CYS A 1 461 ? -49.48267 -3.57775 -23.77035 1.000 39.22934 485 CYS A O 1
ATOM 2257 N N . ILE A 1 462 ? -48.67283 -5.23120 -22.46897 1.000 34.00989 486 ILE A N 1
ATOM 2258 C CA . ILE A 1 462 ? -49.96661 -5.89040 -22.31956 1.000 35.29910 486 ILE A CA 1
ATOM 2259 C C . ILE A 1 462 ? -50.26995 -6.03864 -20.83386 1.000 35.39724 486 ILE A C 1
ATOM 2260 O O . ILE A 1 462 ? -49.34301 -6.15815 -20.01875 1.000 37.60584 486 ILE A O 1
ATOM 2265 N N . PRO A 1 463 ? -51.53772 -6.01668 -20.43298 1.000 36.22722 487 PRO A N 1
ATOM 2266 C CA . PRO A 1 463 ? -51.86166 -6.19740 -19.01446 1.000 35.95612 487 PRO A CA 1
ATOM 2267 C C . PRO A 1 463 ? -51.72362 -7.65105 -18.59074 1.000 37.36775 487 PRO A C 1
ATOM 2268 O O . PRO A 1 463 ? -52.10348 -8.57385 -19.31659 1.000 35.80207 487 PRO A O 1
ATOM 2272 N N . ALA A 1 464 ? -51.16031 -7.84740 -17.39738 1.000 33.69477 488 ALA A N 1
ATOM 2273 C CA . ALA A 1 464 ? -51.00910 -9.18097 -16.81639 1.000 32.27979 488 ALA A CA 1
ATOM 2274 C C . ALA A 1 464 ? -52.30735 -9.59453 -16.12065 1.000 30.30263 488 ALA A C 1
ATOM 2275 O O . ALA A 1 464 ? -52.35587 -9.86597 -14.92149 1.000 33.13303 488 ALA A O 1
ATOM 2277 N N . TYR A 1 465 ? -53.37833 -9.61721 -16.91205 1.000 30.80715 489 TYR A N 1
ATOM 2278 C CA . TYR A 1 465 ? -54.71132 -9.95922 -16.44185 1.000 34.69443 489 TYR A CA 1
ATOM 2279 C C . TYR A 1 465 ? -55.35901 -10.92603 -17.42004 1.000 33.58479 489 TYR A C 1
ATOM 2280 O O . TYR A 1 465 ? -55.11611 -10.86724 -18.62850 1.000 32.57775 489 TYR A O 1
ATOM 2289 N N . MET A 1 466 ? -56.18695 -11.81949 -16.88644 1.000 31.36018 490 MET A N 1
ATOM 2290 C CA . MET A 1 466 ? -56.91758 -12.75954 -17.72234 1.000 35.46981 490 MET A CA 1
ATOM 2291 C C . MET A 1 466 ? -58.13565 -13.24906 -16.95686 1.000 37.62117 490 MET A C 1
ATOM 2292 O O . MET A 1 466 ? -58.19403 -13.16456 -15.72802 1.000 31.32901 490 MET A O 1
ATOM 2297 N N . GLN A 1 467 ? -59.10817 -13.76146 -17.70186 1.000 42.87808 491 GLN A N 1
ATOM 2298 C CA . GLN A 1 467 ? -60.25502 -14.43822 -17.11806 1.000 44.37280 491 GLN A CA 1
ATOM 2299 C C . GLN A 1 467 ? -60.02975 -15.94455 -17.14731 1.000 47.21823 491 GLN A C 1
ATOM 2300 O O . GLN A 1 467 ? -59.23544 -16.46133 -17.93724 1.000 49.66324 491 GLN A O 1
ATOM 2306 N N . ILE A 1 468 ? -60.73681 -16.64572 -16.26283 1.000 55.90595 492 ILE A N 1
ATOM 2307 C CA . ILE A 1 468 ? -60.67792 -18.10773 -16.19944 1.000 61.77503 492 ILE A CA 1
ATOM 2308 C C . ILE A 1 468 ? -61.82019 -18.62261 -17.07025 1.000 69.58064 492 ILE A C 1
ATOM 2309 O O . ILE A 1 468 ? -62.94317 -18.82784 -16.60906 1.000 73.38271 492 ILE A O 1
ATOM 2314 N N . ASP A 1 469 ? -61.52141 -18.84017 -18.35401 1.000 106.57286 493 ASP A N 1
ATOM 2315 C CA . ASP A 1 469 ? -62.54021 -19.32401 -19.28173 1.000 113.07736 493 ASP A CA 1
ATOM 2316 C C . ASP A 1 469 ? -62.91059 -20.78130 -19.02006 1.000 113.37991 493 ASP A C 1
ATOM 2317 O O . ASP A 1 469 ? -64.01829 -21.20653 -19.36657 1.000 115.02502 493 ASP A O 1
ATOM 2322 N N . VAL A 1 470 ? -62.01269 -21.55969 -18.42901 1.000 96.04340 494 VAL A N 1
ATOM 2323 C CA . VAL A 1 470 ? -62.30879 -22.96403 -18.12781 1.000 96.86677 494 VAL A CA 1
ATOM 2324 C C . VAL A 1 470 ? -63.15274 -23.02811 -16.85745 1.000 90.83470 494 VAL A C 1
ATOM 2325 O O . VAL A 1 470 ? -62.76434 -22.43814 -15.83665 1.000 82.50979 494 VAL A O 1
ATOM 2329 N N . PRO A 1 471 ? -64.29710 -23.71157 -16.87733 1.000 89.77143 495 PRO A N 1
ATOM 2330 C CA . PRO A 1 471 ? -65.11432 -23.82514 -15.65918 1.000 88.38238 495 PRO A CA 1
ATOM 2331 C C . PRO A 1 471 ? -64.31055 -24.42642 -14.51689 1.000 84.41212 495 PRO A C 1
ATOM 2332 O O . PRO A 1 471 ? -63.86036 -25.57268 -14.58383 1.000 86.26171 495 PRO A O 1
ATOM 2336 N N . SER A 1 472 ? -64.12771 -23.63764 -13.46144 1.000 58.52539 496 SER A N 1
ATOM 2337 C CA . SER A 1 472 ? -63.35936 -24.07102 -12.30618 1.000 52.07653 496 SER A CA 1
ATOM 2338 C C . SER A 1 472 ? -63.91017 -23.38262 -11.06530 1.000 49.03130 496 SER A C 1
ATOM 2339 O O . SER A 1 472 ? -64.81047 -22.54144 -11.13995 1.000 48.93261 496 SER A O 1
ATOM 2342 N N . GLU A 1 473 ? -63.34863 -23.74688 -9.91320 1.000 39.46576 497 GLU A N 1
ATOM 2343 C CA A GLU A 1 473 ? -63.76842 -23.17699 -8.63993 0.573 86.84581 497 GLU A CA 1
ATOM 2344 C CA B GLU A 1 473 ? -63.77953 -23.17395 -8.64569 0.427 85.17526 497 GLU A CA 1
ATOM 2345 C C . GLU A 1 473 ? -63.32762 -21.73092 -8.46307 1.000 36.74717 497 GLU A C 1
ATOM 2346 O O . GLU A 1 473 ? -63.79619 -21.07003 -7.53019 1.000 33.51845 497 GLU A O 1
ATOM 2357 N N . LYS A 1 474 ? -62.44832 -21.22560 -9.32663 1.000 40.77677 498 LYS A N 1
ATOM 2358 C CA . LYS A 1 474 ? -61.89407 -19.88634 -9.18640 1.000 35.48274 498 LYS A CA 1
ATOM 2359 C C . LYS A 1 474 ? -62.53255 -18.85721 -10.11127 1.000 38.40301 498 LYS A C 1
ATOM 2360 O O . LYS A 1 474 ? -62.12717 -17.69161 -10.07699 1.000 34.35461 498 LYS A O 1
ATOM 2366 N N . ASN A 1 475 ? -63.51273 -19.24469 -10.93323 1.000 35.41256 499 ASN A N 1
ATOM 2367 C CA . ASN A 1 475 ? -63.95368 -18.35696 -12.00602 1.000 36.32133 499 ASN A CA 1
ATOM 2368 C C . ASN A 1 475 ? -64.78343 -17.17346 -11.51919 1.000 40.21107 499 ASN A C 1
ATOM 2369 O O . ASN A 1 475 ? -65.07618 -16.28231 -12.32314 1.000 33.92209 499 ASN A O 1
ATOM 2374 N N . HIS A 1 476 ? -65.16522 -17.12816 -10.24338 1.000 37.20386 500 HIS A N 1
ATOM 2375 C CA . HIS A 1 476 ? -65.87763 -15.97758 -9.70113 1.000 33.15521 500 HIS A CA 1
ATOM 2376 C C . HIS A 1 476 ? -65.03533 -15.15896 -8.73583 1.000 38.32475 500 HIS A C 1
ATOM 2377 O O . HIS A 1 476 ? -65.51583 -14.13920 -8.22606 1.000 31.44909 500 HIS A O 1
ATOM 2384 N N . ALA A 1 477 ? -63.79696 -15.56734 -8.47822 1.000 27.87122 501 ALA A N 1
ATOM 2385 C CA . ALA A 1 477 ? -62.91264 -14.86253 -7.56766 1.000 23.31078 501 ALA A CA 1
ATOM 2386 C C . ALA A 1 477 ? -61.96246 -13.95692 -8.34773 1.000 27.76808 501 ALA A C 1
ATOM 2387 O O . ALA A 1 477 ? -61.93109 -13.94717 -9.58085 1.000 29.15398 501 ALA A O 1
ATOM 2389 N N . TYR A 1 478 ? -61.16908 -13.19015 -7.60770 1.000 23.46743 502 TYR A N 1
ATOM 2390 C CA . TYR A 1 478 ? -60.17069 -12.28770 -8.17556 1.000 29.65955 502 TYR A CA 1
ATOM 2391 C C . TYR A 1 478 ? -58.79962 -12.78589 -7.73224 1.000 27.83150 502 TYR A C 1
ATOM 2392 O O . TYR A 1 478 ? -58.38730 -12.55520 -6.59126 1.000 31.14539 502 TYR A O 1
ATOM 2401 N N . LEU A 1 479 ? -58.09788 -13.47589 -8.62797 1.000 28.80915 503 LEU A N 1
ATOM 2402 C CA . LEU A 1 479 ? -56.79728 -14.03117 -8.28798 1.000 29.39086 503 LEU A CA 1
ATOM 2403 C C . LEU A 1 479 ? -55.72885 -12.94754 -8.29081 1.000 31.41272 503 LEU A C 1
ATOM 2404 O O . LEU A 1 479 ? -55.73041 -12.05031 -9.13988 1.000 27.93428 503 LEU A O 1
ATOM 2409 N N . LEU A 1 480 ? -54.81992 -13.03665 -7.32479 1.000 26.30065 504 LEU A N 1
ATOM 2410 C CA . LEU A 1 480 ? -53.65142 -12.17057 -7.23629 1.000 30.05295 504 LEU A CA 1
ATOM 2411 C C . LEU A 1 480 ? -52.41633 -13.03995 -7.43298 1.000 30.50412 504 LEU A C 1
ATOM 2412 O O . LEU A 1 480 ? -52.16290 -13.94824 -6.63470 1.000 26.12893 504 LEU A O 1
ATOM 2417 N N . GLY A 1 481 ? -51.65809 -12.76831 -8.49634 1.000 28.89594 505 GLY A N 1
ATOM 2418 C CA . GLY A 1 481 ? -50.59712 -13.64077 -8.93829 1.000 29.60015 505 GLY A CA 1
ATOM 2419 C C . GLY A 1 481 ? -49.20462 -13.10161 -8.66136 1.000 31.55128 505 GLY A C 1
ATOM 2420 O O . GLY A 1 481 ? -49.01117 -12.07213 -8.01169 1.000 31.71846 505 GLY A O 1
ATOM 2421 N N . SER A 1 482 ? -48.21616 -13.82990 -9.18278 1.000 35.21409 506 SER A N 1
ATOM 2422 C CA . SER A 1 482 ? -46.82200 -13.52325 -8.88666 1.000 36.26318 506 SER A CA 1
ATOM 2423 C C . SER A 1 482 ? -46.31732 -12.29852 -9.64062 1.000 35.26655 506 SER A C 1
ATOM 2424 O O . SER A 1 482 ? -45.49736 -11.54667 -9.10438 1.000 44.00810 506 SER A O 1
ATOM 2427 N N . ILE A 1 483 ? -46.78381 -12.07617 -10.86526 1.000 36.87616 507 ILE A N 1
ATOM 2428 C CA . ILE A 1 483 ? -46.26336 -10.98342 -11.68594 1.000 39.06143 507 ILE A CA 1
ATOM 2429 C C . ILE A 1 483 ? -46.99707 -9.67808 -11.41281 1.000 39.83459 507 ILE A C 1
ATOM 2430 O O . ILE A 1 483 ? -46.37276 -8.62940 -11.22838 1.000 41.81173 507 ILE A O 1
ATOM 2435 N N . ALA A 1 484 ? -48.32676 -9.71457 -11.38805 1.000 39.48926 508 ALA A N 1
ATOM 2436 C CA . ALA A 1 484 ? -49.13026 -8.50302 -11.29411 1.000 39.96491 508 ALA A CA 1
ATOM 2437 C C . ALA A 1 484 ? -49.40205 -8.06601 -9.86098 1.000 40.70318 508 ALA A C 1
ATOM 2438 O O . ALA A 1 484 ? -50.07360 -7.04837 -9.65920 1.000 43.60183 508 ALA A O 1
ATOM 2440 N N . PHE A 1 485 ? -48.90259 -8.79494 -8.86389 1.000 31.90545 509 PHE A N 1
ATOM 2441 C CA . PHE A 1 485 ? -49.14373 -8.40852 -7.47883 1.000 33.63809 509 PHE A CA 1
ATOM 2442 C C . PHE A 1 485 ? -47.92442 -8.63935 -6.59496 1.000 40.15323 509 PHE A C 1
ATOM 2443 O O . PHE A 1 485 ? -47.51793 -7.74716 -5.84399 1.000 44.76590 509 PHE A O 1
ATOM 2451 N N . MET A 1 486 ? -47.33837 -9.83484 -6.67054 1.000 32.90880 510 MET A N 1
ATOM 2452 C CA . MET A 1 486 ? -46.29070 -10.20606 -5.72717 1.000 39.10384 510 MET A CA 1
ATOM 2453 C C . MET A 1 486 ? -44.96606 -9.51001 -6.01160 1.000 40.58243 510 MET A C 1
ATOM 2454 O O . MET A 1 486 ? -44.11460 -9.44403 -5.11846 1.000 43.64564 510 MET A O 1
ATOM 2459 N N . ARG A 1 487 ? -44.76816 -8.98849 -7.22465 1.000 45.84048 511 ARG A N 1
ATOM 2460 C CA . ARG A 1 487 ? -43.57679 -8.18545 -7.47789 1.000 52.98369 511 ARG A CA 1
ATOM 2461 C C . ARG A 1 487 ? -43.56115 -6.93402 -6.61259 1.000 51.17494 511 ARG A C 1
ATOM 2462 O O . ARG A 1 487 ? -42.49129 -6.49028 -6.17926 1.000 52.74374 511 ARG A O 1
ATOM 2470 N N . HIS A 1 488 ? -44.73315 -6.35801 -6.34688 1.000 47.56265 512 HIS A N 1
ATOM 2471 C CA . HIS A 1 488 ? -44.83626 -5.14555 -5.54704 1.000 52.17819 512 HIS A CA 1
ATOM 2472 C C . HIS A 1 488 ? -45.05254 -5.43089 -4.06835 1.000 49.30623 512 HIS A C 1
ATOM 2473 O O . HIS A 1 488 ? -44.57544 -4.66561 -3.22296 1.000 46.94357 512 HIS A O 1
ATOM 2480 N N . TYR A 1 489 ? -45.74915 -6.51260 -3.72935 1.000 41.45529 513 TYR A N 1
ATOM 2481 C CA . TYR A 1 489 ? -46.15620 -6.77122 -2.35574 1.000 36.21550 513 TYR A CA 1
ATOM 2482 C C . TYR A 1 489 ? -45.54291 -8.06500 -1.84204 1.000 40.90463 513 TYR A C 1
ATOM 2483 O O . TYR A 1 489 ? -45.67525 -9.12082 -2.47157 1.000 37.47425 513 TYR A O 1
ATOM 2492 N N . TYR A 1 490 ? -44.86491 -7.96499 -0.70270 1.000 34.81385 514 TYR A N 1
ATOM 2493 C CA . TYR A 1 490 ? -44.41537 -9.13417 0.03754 1.000 40.93666 514 TYR A CA 1
ATOM 2494 C C . TYR A 1 490 ? -45.61396 -9.79364 0.71062 1.000 41.18462 514 TYR A C 1
ATOM 2495 O O . TYR A 1 490 ? -46.37353 -9.13338 1.42629 1.000 42.41742 514 TYR A O 1
ATOM 2504 N N . THR A 1 491 ? -45.79900 -11.09041 0.47207 1.000 36.65221 515 THR A N 1
ATOM 2505 C CA . THR A 1 491 ? -46.97991 -11.80358 0.93985 1.000 34.14864 515 THR A CA 1
ATOM 2506 C C . THR A 1 491 ? -46.61462 -12.81578 2.01673 1.000 39.33851 515 THR A C 1
ATOM 2507 O O . THR A 1 491 ? -45.61761 -13.53613 1.89937 1.000 35.85724 515 THR A O 1
ATOM 2511 N N . VAL A 1 492 ? -47.44120 -12.87191 3.05768 1.000 40.36816 516 VAL A N 1
ATOM 2512 C CA . VAL A 1 492 ? -47.24869 -13.76729 4.18990 1.000 37.24777 516 VAL A CA 1
ATOM 2513 C C . VAL A 1 492 ? -48.50980 -14.60037 4.36359 1.000 38.57347 516 VAL A C 1
ATOM 2514 O O . VAL A 1 492 ? -49.62573 -14.09594 4.19434 1.000 39.02010 516 VAL A O 1
ATOM 2518 N N . PHE A 1 493 ? -48.32944 -15.87496 4.70676 1.000 32.48643 517 PHE A N 1
ATOM 2519 C CA . PHE A 1 493 ? -49.42972 -16.82340 4.83628 1.000 33.99204 517 PHE A CA 1
ATOM 2520 C C . PHE A 1 493 ? -49.33322 -17.50680 6.19118 1.000 33.56830 517 PHE A C 1
ATOM 2521 O O . PHE A 1 493 ? -48.36541 -18.22662 6.45815 1.000 38.13946 517 PHE A O 1
ATOM 2529 N N . VAL A 1 494 ? -50.33661 -17.28865 7.03777 1.000 35.89867 518 VAL A N 1
ATOM 2530 C CA . VAL A 1 494 ? -50.33460 -17.76128 8.41788 1.000 37.18876 518 VAL A CA 1
ATOM 2531 C C . VAL A 1 494 ? -51.46291 -18.76972 8.57819 1.000 38.51483 518 VAL A C 1
ATOM 2532 O O . VAL A 1 494 ? -52.63127 -18.44390 8.33349 1.000 39.48517 518 VAL A O 1
ATOM 2536 N N . ARG A 1 495 ? -51.11757 -19.98500 8.99835 1.000 37.25818 519 ARG A N 1
ATOM 2537 C CA . ARG A 1 495 ? -52.11123 -21.02485 9.23766 1.000 37.92142 519 ARG A CA 1
ATOM 2538 C C . ARG A 1 495 ? -52.76825 -20.79987 10.59370 1.000 45.05198 519 ARG A C 1
ATOM 2539 O O . ARG A 1 495 ? -52.08420 -20.76338 11.62299 1.000 44.47566 519 ARG A O 1
ATOM 2547 N N . GLY A 1 496 ? -54.09151 -20.65705 10.59459 1.000 41.00056 520 GLY A N 1
ATOM 2548 C CA . GLY A 1 496 ? -54.83254 -20.43009 11.81975 1.000 45.10139 520 GLY A CA 1
ATOM 2549 C C . GLY A 1 496 ? -54.65559 -21.53444 12.84098 1.000 52.47526 520 GLY A C 1
ATOM 2550 O O . GLY A 1 496 ? -54.75837 -22.72008 12.50980 1.000 51.42892 520 GLY A O 1
ATOM 2551 N N . ALA A 1 497 ? -54.38860 -21.15530 14.08817 1.000 69.59291 521 ALA A N 1
ATOM 2552 C CA . ALA A 1 497 ? -54.18185 -22.10309 15.17535 1.000 72.55238 521 ALA A CA 1
ATOM 2553 C C . ALA A 1 497 ? -55.48123 -22.26234 15.95486 1.000 75.66442 521 ALA A C 1
ATOM 2554 O O . ALA A 1 497 ? -56.04311 -21.27482 16.44158 1.000 78.06744 521 ALA A O 1
ATOM 2556 N N . GLY A 1 498 ? -55.95143 -23.50037 16.07242 1.000 76.46128 522 GLY A N 1
ATOM 2557 C CA . GLY A 1 498 ? -57.19379 -23.74383 16.78692 1.000 78.51359 522 GLY A CA 1
ATOM 2558 C C . GLY A 1 498 ? -58.35235 -23.03569 16.11486 1.000 80.50636 522 GLY A C 1
ATOM 2559 O O . GLY A 1 498 ? -58.52501 -23.09534 14.89204 1.000 79.87848 522 GLY A O 1
ATOM 2560 N N . GLY A 1 499 ? -59.16502 -22.35082 16.92196 1.000 87.83219 523 GLY A N 1
ATOM 2561 C CA . GLY A 1 499 ? -60.28548 -21.60297 16.38141 1.000 88.93519 523 GLY A CA 1
ATOM 2562 C C . GLY A 1 499 ? -59.88617 -20.36175 15.61203 1.000 85.90586 523 GLY A C 1
ATOM 2563 O O . GLY A 1 499 ? -60.65156 -19.90383 14.75703 1.000 85.26429 523 GLY A O 1
ATOM 2564 N N . GLN A 1 500 ? -58.70947 -19.81127 15.89191 1.000 74.67964 524 GLN A N 1
ATOM 2565 C CA . GLN A 1 500 ? -58.27524 -18.60519 15.20526 1.000 69.94468 524 GLN A CA 1
ATOM 2566 C C . GLN A 1 500 ? -58.20586 -18.85720 13.70048 1.000 67.31840 524 GLN A C 1
ATOM 2567 O O . GLN A 1 500 ? -57.73110 -19.91402 13.26727 1.000 66.44966 524 GLN A O 1
ATOM 2573 N N . PRO A 1 501 ? -58.67022 -17.92183 12.87956 1.000 57.59670 525 PRO A N 1
ATOM 2574 C CA . PRO A 1 501 ? -58.63428 -18.12378 11.42951 1.000 52.46434 525 PRO A CA 1
ATOM 2575 C C . PRO A 1 501 ? -57.25393 -17.84911 10.85027 1.000 49.21723 525 PRO A C 1
ATOM 2576 O O . PRO A 1 501 ? -56.43586 -17.12469 11.42055 1.000 45.22534 525 PRO A O 1
ATOM 2580 N N . SER A 1 502 ? -57.00528 -18.45841 9.69345 1.000 38.04761 526 SER A N 1
ATOM 2581 C CA . SER A 1 502 ? -55.79438 -18.16798 8.94435 1.000 36.43855 526 SER A CA 1
ATOM 2582 C C . SER A 1 502 ? -55.86241 -16.75623 8.36961 1.000 35.82548 526 SER A C 1
ATOM 2583 O O . SER A 1 502 ? -56.93009 -16.14564 8.27395 1.000 36.52585 526 SER A O 1
ATOM 2586 N N . MET A 1 503 ? -54.70202 -16.23373 7.98232 1.000 41.00198 527 MET A N 1
ATOM 2587 C CA . MET A 1 503 ? -54.64715 -14.87897 7.45765 1.000 41.18133 527 MET A CA 1
ATOM 2588 C C . MET A 1 503 ? -53.56720 -14.78133 6.39334 1.000 38.88953 527 MET A C 1
ATOM 2589 O O . MET A 1 503 ? -52.62257 -15.57469 6.35707 1.000 40.36838 527 MET A O 1
ATOM 2594 N N . VAL A 1 504 ? -53.73105 -13.79334 5.51852 1.000 31.15875 528 VAL A N 1
ATOM 2595 C CA . VAL A 1 504 ? -52.74186 -13.44000 4.51067 1.000 32.43671 528 VAL A CA 1
ATOM 2596 C C . VAL A 1 504 ? -52.24233 -12.03962 4.82597 1.000 37.08988 528 VAL A C 1
ATOM 2597 O O . VAL A 1 504 ? -53.04597 -11.12665 5.04817 1.000 37.89889 528 VAL A O 1
ATOM 2601 N N . GLY A 1 505 ? -50.92566 -11.87493 4.85670 1.000 33.01598 529 GLY A N 1
ATOM 2602 C CA . GLY A 1 505 ? -50.29708 -10.58980 5.13294 1.000 35.84045 529 GLY A CA 1
ATOM 2603 C C . GLY A 1 505 ? -49.72218 -9.99484 3.85888 1.000 41.81594 529 GLY A C 1
ATOM 2604 O O . GLY A 1 505 ? -49.17734 -10.71606 3.01803 1.000 40.76113 529 GLY A O 1
ATOM 2605 N N . VAL A 1 506 ? -49.84765 -8.67723 3.72517 1.000 33.03445 530 VAL A N 1
ATOM 2606 C CA . VAL A 1 506 ? -49.36346 -7.95236 2.55762 1.000 32.51101 530 VAL A CA 1
ATOM 2607 C C . VAL A 1 506 ? -48.54103 -6.76281 3.02795 1.000 41.69506 530 VAL A C 1
ATOM 2608 O O . VAL A 1 506 ? -48.91725 -6.07108 3.98122 1.000 44.28441 530 VAL A O 1
ATOM 2612 N N . ALA A 1 507 ? -47.41515 -6.52952 2.35805 1.000 34.46110 531 ALA A N 1
ATOM 2613 C CA . ALA A 1 507 ? -46.54405 -5.40787 2.66935 1.000 35.23111 531 ALA A CA 1
ATOM 2614 C C . ALA A 1 507 ? -45.77938 -5.03011 1.41185 1.000 42.69100 531 ALA A C 1
ATOM 2615 O O . ALA A 1 507 ? -45.59013 -5.84877 0.50877 1.000 35.70932 531 ALA A O 1
ATOM 2617 N N . LYS A 1 508 ? -45.34860 -3.77328 1.35418 1.000 44.40750 532 LYS A N 1
ATOM 2618 C CA . LYS A 1 508 ? -44.58419 -3.30674 0.20559 1.000 48.14849 532 LYS A CA 1
ATOM 2619 C C . LYS A 1 508 ? -43.22899 -4.00463 0.17658 1.000 46.12945 532 LYS A C 1
ATOM 2620 O O . LYS A 1 508 ? -42.44455 -3.89484 1.12467 1.000 53.05384 532 LYS A O 1
ATOM 2626 N N . ALA A 1 509 ? -42.95889 -4.73063 -0.90480 1.000 46.07951 533 ALA A N 1
ATOM 2627 C CA . ALA A 1 509 ? -41.68451 -5.42066 -1.03640 1.000 46.50145 533 ALA A CA 1
ATOM 2628 C C . ALA A 1 509 ? -40.54042 -4.41471 -1.09737 1.000 52.34638 533 ALA A C 1
ATOM 2629 O O . ALA A 1 509 ? -40.68757 -3.30014 -1.60688 1.000 53.56109 533 ALA A O 1
ATOM 2631 N N . ARG A 1 510 ? -39.38983 -4.81642 -0.56446 1.000 56.13701 534 ARG A N 1
ATOM 2632 C CA . ARG A 1 510 ? -38.20479 -3.96956 -0.55857 1.000 58.47848 534 ARG A CA 1
ATOM 2633 C C . ARG A 1 510 ? -37.37088 -4.24441 -1.80324 1.000 61.69733 534 ARG A C 1
ATOM 2634 O O . ARG A 1 510 ? -37.14826 -5.40407 -2.16578 1.000 63.60856 534 ARG A O 1
ATOM 2642 N N . ALA A 1 511 ? -36.91309 -3.17767 -2.45261 1.000 74.47322 535 ALA A N 1
ATOM 2643 C CA . ALA A 1 511 ? -36.10105 -3.31104 -3.65320 1.000 75.34660 535 ALA A CA 1
ATOM 2644 C C . ALA A 1 511 ? -34.66647 -3.67319 -3.29138 1.000 80.57323 535 ALA A C 1
ATOM 2645 O O . ALA A 1 511 ? -34.10607 -3.15959 -2.31878 1.000 83.22134 535 ALA A O 1
ATOM 2647 N N . ALA A 1 512 ? -34.07561 -4.56442 -4.08202 1.000 90.12522 536 ALA A N 1
ATOM 2648 C CA . ALA A 1 512 ? -32.70726 -5.01619 -3.85051 1.000 87.83495 536 ALA A CA 1
ATOM 2649 C C . ALA A 1 512 ? -32.58908 -5.74848 -2.51680 1.000 87.58489 536 ALA A C 1
ATOM 2650 O O . ALA A 1 512 ? -33.17734 -6.81372 -2.32712 1.000 84.24067 536 ALA A O 1
#

B-factor: mean 44.05, std 16.18, range [0.0, 171.44]

Sequence (333 aa):
ENVFLIPLKHLRDSQFVGTLLVGVPPQEIHPIFDTGSTNLWVVTTDCEEESCKKVKRYNPYKSKTFRRSFIGKNNLHIVFGSGSISGSIGKETFVLGDHTVRNQTFGLVESESDNIFDYIDFEGIVGLGFPEMLSAGKVSFFDNLLSQNKNLSPQFSFYISPEDNTSTFLVGGVSKSFYEGSIYMLPVVKEYYWEVELDGIYVGEKKICCEEKSYAIFDTGTSYNTMPSAQMKGFFDVVPSAPCTEENYQEVLKNYPVIKYLFGDLVIELLPEEYMILNEESCIPAYMQIDVPSEEKNHAYLLGSIAFMRHYYTVFVRGAGGQPSMVGVAKARAA

Nearest PDB structures (foldseek):
  8tyh-assembly1_A  TM=1.003E+00  e=2.443E-74  Plasmodium vivax Sal-1
  7tbe-assembly4_D  TM=9.805E-01  e=2.085E-65  Plasmodium vivax
  7tbc-assembly1_A  TM=9.701E-01  e=5.071E-56  Plasmodium falciparum
  8dsr-assembly2_B  TM=9.745E-01  e=1.038E-55  Plasmodium falciparum 3D7
  7ry7-assembly1_A-2  TM=9.159E-01  e=1.646E-45  Plasmodium falciparum 3D7

InterPro domains:
  IPR001461 Aspartic peptidase A1 [PR00792] (219-239)
  IPR001461 Aspartic peptidase A1 [PR00792] (369-382)
  IPR001461 Aspartic peptidase A1 [PR00792] (418-429)
  IPR001461 Aspartic peptidase A1 [PR00792] (503-518)
  IPR001461 Aspartic peptidase A1 [PTHR47966] (196-531)
  IPR001969 Aspartic peptidase, active site [PS00141] (418-429)
  IPR021109 Aspartic peptidase domain superfamily [G3DSA:2.40.70.10] (170-375)
  IPR021109 Aspartic peptidase domain superfamily [G3DSA:2.40.70.10] (378-532)
  IPR021109 Aspartic peptidase domain superfamily [SSF50630] (196-521)
  IPR033121 Peptidase family A1 domain [PF00026] (212-520)
  IPR033121 Peptidase family A1 domain [PS51767] (213-531)
  IPR034164 Pepsin-like domain [cd05471] (213-517)

Secondary structure (DSSP, 8-state):
---EEEE-EE-TTS-EE--EEETTTTEEE--EEETT---EEEEBTT--SHHHHTS--B-GGG-TT-EE-SS---EEEEETTEEEEEEEEEEEEEETTEEEEEEEEEEEEE----GGGTS---EEEE-S-GGG-SS-SS-HHHHHHHT-TTS-SEEEEE--TTTT--EEEESS--TTSEEEEEEEEEEEEETTEEEEE-EEEETTEEEE-SS-EEEEE-TT-SSEE--HHHHHHHHHHS--EE--TTTHHHHTTTSPPEEEEETTEEEEE-HHHHEEE-SSEEEESEE---S--TTTTSEEE-IIIIITTEEEEEEPPPTTSPPEEEEEEEPP-

Solvent-accessible surface area: 15589 Å² total; per-residue (Å²): 195,77,44,25,89,7,103,3,116,67,42,121,29,55,17,18,7,2,55,0,56,0,4,60,90,79,40,82,1,63,0,15,6,12,0,6,32,1,8,3,5,0,1,0,29,44,0,109,56,147,12,0,116,160,16,146,57,0,29,2,145,147,13,168,33,26,148,95,26,209,123,70,106,127,25,120,53,100,41,53,90,10,24,2,31,0,9,11,2,93,2,9,1,34,2,27,137,39,53,0,123,110,3,21,0,0,0,0,58,29,0,98,168,24,47,3,84,151,22,57,1,18,1,8,0,1,5,8,8,55,121,28,30,56,1,29,192,83,3,2,14,30,17,0,10,51,77,21,172,79,12,48,39,31,2,0,4,4,5,17,41,170,68,92,51,3,12,1,0,0,6,8,48,31,112,68,22,19,69,52,68,44,110,75,14,78,11,67,112,79,46,17,6,28,1,82,5,79,1,0,72,4,28,158,107,99,20,3,24,160,112,133,6,61,0,2,0,2,15,36,31,31,53,0,1,2,15,68,75,51,2,143,19,0,92,94,50,2,77,68,21,111,1,50,128,152,50,72,106,136,42,5,159,137,30,38,49,0,84,0,49,14,48,151,27,79,6,74,0,76,12,75,27,0,5,32,74,68,158,123,31,1,43,11,0,6,78,67,39,105,74,129,46,117,39,48,131,10,6,2,0,0,4,24,0,2,0,79,27,18,0,0,5,1,33,84,16,70,82,83,126,71,0,58,0,0,1,2,106,16,85,88,103